Protein AF-0000000084721450 (afdb_homodimer)

Foldseek 3Di:
DVLLLVLLVCVVVVVANCVRQVDRALVSVVVVVVVVQVVCVVVVHDDVLVVVLVVVCCVVPVVCVPVHQRVVLCVVVVNRGNRSSNVVSVSVVVSVVVCVVPVPD/DVLLLVLLVCVVVVVANCVRQVDRALVSVVVVVVVVQVVQVVVVHDDVLVVVLVVVCCVVPVVCVPVHQRVVLCVVVVNRGNRSSNVVSVSVVVSVVVCVVPVPD

pLDDT: mean 93.58, std 7.44, range [50.5, 98.56]

Sequence (210 aa):
MDALLYARQQILEKRGLWFVTGFDTVESLVAFTMGWASNTQFNGESDREWCDFLDWFDEVEPAARYEGWQVTFLRECGGDHERAVMKFLDRAHEFVSLRRASPKPMDALLYARQQILEKRGLWFVTGFDTVESLVAFTMGWASNTQFNGESDREWCDFLDWFDEVEPAARYEGWQVTFLRECGGDHERAVMKFLDRAHEFVSLRRASPKP

Secondary structure (DSSP, 8-state):
-HHHHHHHHHHHTT--SHHHHSSSSHHHHHHHHHHHHHHHHHTT---HHHHHHHHHHHHH-HHHHHH-HHHHHHHHTTT-HHHHHHHHHHHHHHHHHHHHHS---/-HHHHHHHHHHHTT--SHHHHSSSSHHHHHHHHHHHHHHHHHTT---HHHHHHHHHHHHH-HHHHHH-HHHHHHHHTTT-HHHHHHHHHHHHHHHHHHHHHS---

Organism: Cystobacter fuscus (strain ATCC 25194 / DSM 2262 / NBRC 100088 / M29) (NCBI:txid1242864)

Radius of gyration: 18.09 Å; Cα contacts (8 Å, |Δi|>4): 244; chains: 2; bounding box: 39×50×42 Å

Structure (mmCIF, N/CA/C/O backbone):
data_AF-0000000084721450-model_v1
#
loop_
_entity.id
_entity.type
_entity.pdbx_description
1 polymer 'Integron gene cassette protein'
#
loop_
_atom_site.group_PDB
_atom_site.id
_atom_site.type_symbol
_atom_site.label_atom_id
_atom_site.label_alt_id
_atom_site.label_comp_id
_atom_site.label_asym_id
_atom_site.label_entity_id
_atom_site.label_seq_id
_atom_site.pdbx_PDB_ins_code
_atom_site.Cartn_x
_atom_site.Cartn_y
_atom_site.Cartn_z
_atom_site.occupancy
_atom_site.B_iso_or_equiv
_atom_site.auth_seq_id
_atom_site.auth_comp_id
_atom_site.auth_asym_id
_atom_site.auth_atom_id
_atom_site.pdbx_PDB_model_num
ATOM 1 N N . MET A 1 1 ? 8.359 11.859 1.404 1 92.44 1 MET A N 1
ATOM 2 C CA . MET A 1 1 ? 7.344 12.898 1.59 1 92.44 1 MET A CA 1
ATOM 3 C C . MET A 1 1 ? 6.723 13.289 0.256 1 92.44 1 MET A C 1
ATOM 5 O O . MET A 1 1 ? 5.527 13.594 0.189 1 92.44 1 MET A O 1
ATOM 9 N N . ASP A 1 2 ? 7.539 13.141 -0.841 1 89.75 2 ASP A N 1
ATOM 10 C CA . ASP A 1 2 ? 7.074 13.57 -2.156 1 89.75 2 ASP A CA 1
ATOM 11 C C . ASP A 1 2 ? 5.863 12.758 -2.602 1 89.75 2 ASP A C 1
ATOM 13 O O . ASP A 1 2 ? 4.938 13.297 -3.217 1 89.75 2 ASP A O 1
ATOM 17 N N . ALA A 1 3 ? 5.906 11.523 -2.268 1 93.06 3 ALA A N 1
ATOM 18 C CA . ALA A 1 3 ? 4.789 10.664 -2.646 1 93.06 3 ALA A CA 1
ATOM 19 C C . ALA A 1 3 ? 3.502 11.094 -1.944 1 93.06 3 ALA A C 1
ATOM 21 O O . ALA A 1 3 ? 2.426 11.086 -2.545 1 93.06 3 ALA A O 1
ATOM 22 N N . LEU A 1 4 ? 3.58 11.453 -0.738 1 96.44 4 LEU A N 1
ATOM 23 C CA . LEU A 1 4 ? 2.418 11.906 0.021 1 96.44 4 LEU A CA 1
ATOM 24 C C . LEU A 1 4 ? 1.906 13.242 -0.513 1 96.44 4 LEU A C 1
ATOM 26 O O . LEU A 1 4 ? 0.695 13.445 -0.61 1 96.44 4 LEU A O 1
ATOM 30 N N . LEU A 1 5 ? 2.807 14.086 -0.816 1 96.19 5 LEU A N 1
ATOM 31 C CA . LEU A 1 5 ? 2.416 15.375 -1.389 1 96.19 5 LEU A CA 1
ATOM 32 C C . LEU A 1 5 ? 1.751 15.18 -2.748 1 96.19 5 LEU A C 1
ATOM 34 O O . LEU A 1 5 ? 0.81 15.898 -3.09 1 96.19 5 LEU A O 1
ATOM 38 N N . TYR A 1 6 ? 2.285 14.273 -3.492 1 95.44 6 TYR A N 1
ATOM 39 C CA . TYR A 1 6 ? 1.658 13.93 -4.762 1 95.44 6 TYR A CA 1
ATOM 40 C C . TYR A 1 6 ? 0.238 13.422 -4.551 1 95.44 6 TYR A C 1
ATOM 42 O O . TYR A 1 6 ? -0.686 13.828 -5.262 1 95.44 6 TYR A O 1
ATOM 50 N N . ALA A 1 7 ? 0.022 12.555 -3.596 1 96.56 7 ALA A N 1
ATOM 51 C CA . ALA A 1 7 ? -1.312 12.055 -3.277 1 96.56 7 ALA A CA 1
ATOM 52 C C . ALA A 1 7 ? -2.256 13.195 -2.908 1 96.56 7 ALA A C 1
ATOM 54 O O . ALA A 1 7 ? -3.395 13.242 -3.379 1 96.56 7 ALA A O 1
ATOM 55 N N . ARG A 1 8 ? -1.75 14.047 -2.088 1 97.75 8 ARG A N 1
ATOM 56 C CA . ARG A 1 8 ? -2.533 15.211 -1.703 1 97.75 8 ARG A CA 1
ATOM 57 C C . ARG A 1 8 ? -2.977 16 -2.93 1 97.75 8 ARG A C 1
ATOM 59 O O . ARG A 1 8 ? -4.141 16.391 -3.039 1 97.75 8 ARG A O 1
ATOM 66 N N . GLN A 1 9 ? -2.074 16.234 -3.811 1 97 9 GLN A N 1
ATOM 67 C CA . GLN A 1 9 ? -2.348 17.016 -5.016 1 97 9 GLN A CA 1
ATOM 68 C C . GLN A 1 9 ? -3.408 16.344 -5.879 1 97 9 GLN A C 1
ATOM 70 O O . GLN A 1 9 ? -4.273 17 -6.445 1 97 9 GLN A O 1
ATOM 75 N N . GLN A 1 10 ? -3.354 15.047 -5.953 1 96.38 10 GLN A N 1
ATOM 76 C CA . GLN A 1 10 ? -4.34 14.312 -6.742 1 96.38 10 GLN A CA 1
ATOM 77 C C . GLN A 1 10 ? -5.746 14.5 -6.176 1 96.38 10 GLN A C 1
ATOM 79 O O . GLN A 1 10 ? -6.707 14.672 -6.926 1 96.38 10 GLN A O 1
ATOM 84 N N . ILE A 1 11 ? -5.84 14.477 -4.879 1 95.94 11 ILE A N 1
ATOM 85 C CA . ILE A 1 11 ? -7.141 14.641 -4.234 1 95.94 11 ILE A CA 1
ATOM 86 C C . ILE A 1 11 ? -7.641 16.062 -4.453 1 95.94 11 ILE A C 1
ATOM 88 O O . ILE A 1 11 ? -8.812 16.281 -4.77 1 95.94 11 ILE A O 1
ATOM 92 N N . LEU A 1 12 ? -6.785 16.984 -4.309 1 96.62 12 LEU A N 1
ATOM 93 C CA . LEU A 1 12 ? -7.148 18.375 -4.504 1 96.62 12 LEU A CA 1
ATOM 94 C C . LEU A 1 12 ? -7.609 18.625 -5.934 1 96.62 12 LEU A C 1
ATOM 96 O O . LEU A 1 12 ? -8.469 19.484 -6.176 1 96.62 12 LEU A O 1
ATOM 100 N N . GLU A 1 13 ? -7.109 17.906 -6.855 1 96.19 13 GLU A N 1
ATOM 101 C CA . GLU A 1 13 ? -7.477 18.031 -8.258 1 96.19 13 GLU A CA 1
ATOM 102 C C . GLU A 1 13 ? -8.672 17.156 -8.602 1 96.19 13 GLU A C 1
ATOM 104 O O . GLU A 1 13 ? -9.008 16.969 -9.773 1 96.19 13 GLU A O 1
ATOM 109 N N . LYS A 1 14 ? -9.273 16.469 -7.648 1 93.94 14 LYS A N 1
ATOM 110 C CA . LYS A 1 14 ? -10.523 15.727 -7.742 1 93.94 14 LYS A CA 1
ATOM 111 C C . LYS A 1 14 ? -10.312 14.391 -8.453 1 93.94 14 LYS A C 1
ATOM 113 O O . LYS A 1 14 ? -11.25 13.836 -9.023 1 93.94 14 LYS A O 1
ATOM 118 N N . ARG A 1 15 ? -9.133 13.914 -8.516 1 93.31 15 ARG A N 1
ATOM 119 C CA . ARG A 1 15 ? -8.875 12.586 -9.062 1 93.31 15 ARG A CA 1
ATOM 120 C C . ARG A 1 15 ? -9.086 11.508 -8.008 1 93.31 15 ARG A C 1
ATOM 122 O O . ARG A 1 15 ? -9.297 10.344 -8.336 1 93.31 15 ARG A O 1
ATOM 129 N N . GLY A 1 16 ? -8.984 11.945 -6.703 1 93 16 GLY A N 1
ATOM 130 C CA . GLY A 1 16 ? -9.258 11.039 -5.605 1 93 16 GLY A CA 1
ATOM 131 C C . GLY A 1 16 ? -8.039 10.25 -5.16 1 93 16 GLY A C 1
ATOM 132 O O . GLY A 1 16 ? -6.996 10.289 -5.816 1 93 16 GLY A O 1
ATOM 133 N N . LEU A 1 17 ? -8.172 9.539 -4.016 1 95.56 17 LEU A N 1
ATOM 134 C CA . LEU A 1 17 ? -7.09 8.75 -3.451 1 95.56 17 LEU A CA 1
ATOM 135 C C . LEU A 1 17 ? -6.867 7.473 -4.258 1 95.56 17 LEU A C 1
ATOM 137 O O . LEU A 1 17 ? -5.738 6.992 -4.371 1 95.56 17 LEU A O 1
ATOM 141 N N . TRP A 1 18 ? -7.961 7.012 -4.832 1 94.62 18 TRP A N 1
ATOM 142 C CA . TRP A 1 18 ? -7.918 5.77 -5.602 1 94.62 18 TRP A CA 1
ATOM 143 C C . TRP A 1 18 ? -6.887 5.855 -6.719 1 94.62 18 TRP A C 1
ATOM 145 O O . TRP A 1 18 ? -6.301 4.844 -7.109 1 94.62 18 TRP A O 1
ATOM 155 N N . PHE A 1 19 ? -6.648 6.969 -7.23 1 94.44 19 PHE A N 1
ATOM 156 C CA . PHE A 1 19 ? -5.695 7.172 -8.312 1 94.44 19 PHE A CA 1
ATOM 157 C C . PHE A 1 19 ? -4.285 6.809 -7.875 1 94.44 19 PHE A C 1
ATOM 159 O O . PHE A 1 19 ? -3.486 6.312 -8.672 1 94.44 19 PHE A O 1
ATOM 166 N N . VAL A 1 20 ? -3.992 6.934 -6.652 1 94.81 20 VAL A N 1
ATOM 167 C CA . VAL A 1 20 ? -2.645 6.746 -6.129 1 94.81 20 VAL A CA 1
ATOM 168 C C . VAL A 1 20 ? -2.537 5.379 -5.457 1 94.81 20 VAL A C 1
ATOM 170 O O . VAL A 1 20 ? -1.544 4.668 -5.637 1 94.81 20 VAL A O 1
ATOM 173 N N . THR A 1 21 ? -3.594 5.004 -4.754 1 96.94 21 THR A N 1
ATOM 174 C CA . THR A 1 21 ? -3.451 3.861 -3.859 1 96.94 21 THR A CA 1
ATOM 175 C C . THR A 1 21 ? -4.316 2.695 -4.328 1 96.94 21 THR A C 1
ATOM 177 O O . THR A 1 21 ? -4.273 1.608 -3.748 1 96.94 21 THR A O 1
ATOM 180 N N . GLY A 1 22 ? -5.176 2.93 -5.273 1 94.88 22 GLY A N 1
ATOM 181 C CA . GLY A 1 22 ? -6.066 1.891 -5.77 1 94.88 22 GLY A CA 1
ATOM 182 C C . GLY A 1 22 ? -7.426 1.9 -5.102 1 94.88 22 GLY A C 1
ATOM 183 O O . GLY A 1 22 ? -8.383 1.315 -5.617 1 94.88 22 GLY A O 1
ATOM 184 N N . PHE A 1 23 ? -7.539 2.561 -3.951 1 96.19 23 PHE A N 1
ATOM 185 C CA . PHE A 1 23 ? -8.797 2.621 -3.215 1 96.19 23 PHE A CA 1
ATOM 186 C C . PHE A 1 23 ? -8.922 3.945 -2.469 1 96.19 23 PHE A C 1
ATOM 188 O O . PHE A 1 23 ? -7.938 4.66 -2.293 1 96.19 23 PHE A O 1
ATOM 195 N N . ASP A 1 24 ? -10.156 4.227 -1.996 1 96.19 24 ASP A N 1
ATOM 196 C CA . ASP A 1 24 ? -10.43 5.512 -1.359 1 96.19 24 ASP A CA 1
ATOM 197 C C . ASP A 1 24 ? -10.648 5.348 0.144 1 96.19 24 ASP A C 1
ATOM 199 O O . ASP A 1 24 ? -11.609 5.871 0.701 1 96.19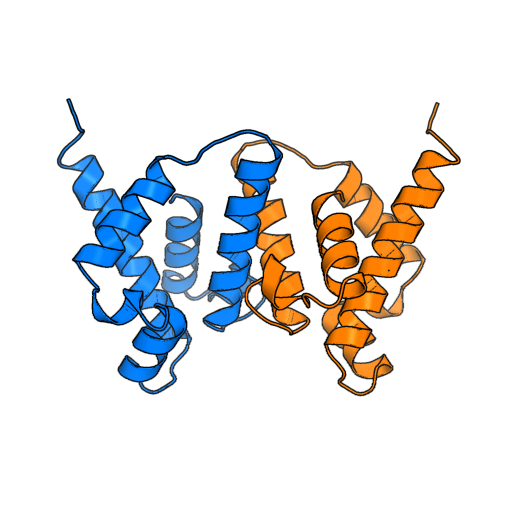 24 ASP A O 1
ATOM 203 N N . THR A 1 25 ? -9.789 4.605 0.764 1 97.38 25 THR A N 1
ATOM 204 C CA . THR A 1 25 ? -9.914 4.387 2.199 1 97.38 25 THR A CA 1
ATOM 205 C C . THR A 1 25 ? -8.625 4.754 2.922 1 97.38 25 THR A C 1
ATOM 207 O O . THR A 1 25 ? -7.555 4.797 2.307 1 97.38 25 THR A O 1
ATOM 210 N N . VAL A 1 26 ? -8.742 5 4.195 1 97.62 26 VAL A N 1
ATOM 211 C CA . VAL A 1 26 ? -7.566 5.293 5.004 1 97.62 26 VAL A CA 1
ATOM 212 C C . VAL A 1 26 ? -6.625 4.094 5 1 97.62 26 VAL A C 1
ATOM 214 O O . VAL A 1 26 ? -5.402 4.254 5.012 1 97.62 26 VAL A O 1
ATOM 217 N N . GLU A 1 27 ? -7.188 2.908 4.961 1 97.06 27 GLU A N 1
ATOM 218 C CA . GLU A 1 27 ? -6.398 1.682 4.973 1 97.06 27 GLU A CA 1
ATOM 219 C C . GLU A 1 27 ? -5.504 1.589 3.738 1 97.06 27 GLU A C 1
ATOM 221 O O . GLU A 1 27 ? -4.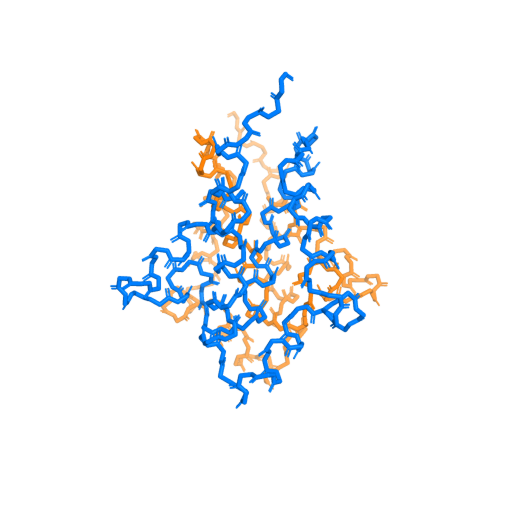375 1.104 3.82 1 97.06 27 GLU A O 1
ATOM 226 N N . SER A 1 28 ? -6.039 2.084 2.639 1 97.69 28 SER A N 1
ATOM 227 C CA . SER A 1 28 ? -5.246 2.014 1.415 1 97.69 28 SER A CA 1
ATOM 228 C C . SER A 1 28 ? -4.031 2.932 1.489 1 97.69 28 SER A C 1
ATOM 230 O O . SER A 1 28 ? -2.961 2.6 0.973 1 97.69 28 SER A O 1
ATOM 232 N N . LEU A 1 29 ? -4.176 4.043 2.074 1 98.25 29 LEU A N 1
ATOM 233 C CA . LEU A 1 29 ? -3.021 4.926 2.207 1 98.25 29 LEU A CA 1
ATOM 234 C C . LEU A 1 29 ? -1.993 4.34 3.168 1 98.25 29 LEU A C 1
ATOM 236 O O . LEU A 1 29 ? -0.787 4.445 2.936 1 98.25 29 LEU A O 1
ATOM 240 N N . VAL A 1 30 ? -2.471 3.758 4.273 1 97.56 30 VAL A N 1
ATOM 241 C CA . VAL A 1 30 ? -1.557 3.105 5.203 1 97.56 30 VAL A CA 1
ATOM 242 C C . VAL A 1 30 ? -0.752 2.031 4.477 1 97.56 30 VAL A C 1
ATOM 244 O O . VAL A 1 30 ? 0.478 2.008 4.555 1 97.56 30 VAL A O 1
ATOM 247 N N . ALA A 1 31 ? -1.441 1.185 3.793 1 97.94 31 ALA A N 1
ATOM 248 C CA . ALA A 1 31 ? -0.788 0.088 3.084 1 97.94 31 ALA A CA 1
ATOM 249 C C . ALA A 1 31 ? 0.178 0.616 2.027 1 97.94 31 ALA A C 1
ATOM 251 O O . ALA A 1 31 ? 1.278 0.084 1.86 1 97.94 31 ALA A O 1
ATOM 252 N N . PHE A 1 32 ? -0.217 1.638 1.295 1 97.94 32 PHE A N 1
ATOM 253 C CA . PHE A 1 32 ? 0.629 2.279 0.295 1 97.94 32 PHE A CA 1
ATOM 254 C C . PHE A 1 32 ? 1.926 2.777 0.922 1 97.94 32 PHE A C 1
ATOM 256 O O . PHE A 1 32 ? 3.01 2.549 0.383 1 97.94 32 PHE A O 1
ATOM 263 N N . THR A 1 33 ? 1.81 3.447 2.012 1 97.12 33 THR A N 1
ATOM 264 C CA . THR A 1 33 ? 2.98 3.996 2.688 1 97.12 33 THR A CA 1
ATOM 265 C C . THR A 1 33 ? 3.885 2.877 3.195 1 97.12 33 THR A C 1
ATOM 267 O O . THR A 1 33 ? 5.109 3.002 3.168 1 97.12 33 THR A O 1
ATOM 270 N N . MET A 1 34 ? 3.299 1.824 3.689 1 95.5 34 MET A N 1
ATOM 271 C CA . MET A 1 34 ? 4.082 0.671 4.121 1 95.5 34 MET A CA 1
ATOM 272 C C . MET A 1 34 ? 4.84 0.059 2.947 1 95.5 34 MET A C 1
ATOM 274 O O . MET A 1 34 ? 6.004 -0.324 3.086 1 95.5 34 MET A O 1
ATOM 278 N N . GLY A 1 35 ? 4.133 -0.04 1.826 1 96.31 35 GLY A N 1
ATOM 279 C CA . GLY A 1 35 ? 4.812 -0.519 0.632 1 96.31 35 GLY A CA 1
ATOM 280 C C . GLY A 1 35 ? 5.992 0.345 0.23 1 96.31 35 GLY A C 1
ATOM 281 O O . GLY A 1 35 ? 7.07 -0.169 -0.066 1 96.31 35 GLY A O 1
ATOM 282 N N . TRP A 1 36 ? 5.766 1.639 0.225 1 94.88 36 TRP A N 1
ATOM 283 C CA . TRP A 1 36 ? 6.809 2.604 -0.111 1 94.88 36 TRP A CA 1
ATOM 284 C C . TRP A 1 36 ? 8 2.465 0.829 1 94.88 36 TRP A C 1
ATOM 286 O O . TRP A 1 36 ? 9.148 2.363 0.38 1 94.88 36 TRP A O 1
ATOM 296 N N . ALA A 1 37 ? 7.746 2.439 2.111 1 92.31 37 ALA A N 1
ATOM 297 C CA . ALA A 1 37 ? 8.789 2.352 3.127 1 92.31 37 ALA A CA 1
ATOM 298 C C . ALA A 1 37 ? 9.531 1.021 3.037 1 92.31 37 ALA A C 1
ATOM 300 O O . ALA A 1 37 ? 10.758 0.976 3.182 1 92.31 37 ALA A O 1
ATOM 301 N N . SER A 1 38 ? 8.844 -0.016 2.834 1 92.88 38 SER A N 1
ATOM 302 C CA . SER A 1 38 ? 9.453 -1.34 2.725 1 92.88 38 SER A CA 1
ATOM 303 C C . SER A 1 38 ? 10.406 -1.417 1.536 1 92.88 38 SER A C 1
ATOM 305 O O . SER A 1 38 ? 11.469 -2.037 1.624 1 92.88 38 SER A O 1
ATOM 307 N N . ASN A 1 39 ? 9.969 -0.871 0.456 1 93.31 39 ASN A N 1
ATOM 308 C CA . ASN A 1 39 ? 10.852 -0.807 -0.705 1 93.31 39 ASN A CA 1
ATOM 309 C C . ASN A 1 39 ? 12.172 -0.136 -0.365 1 93.31 39 ASN A C 1
ATOM 311 O O . ASN A 1 39 ? 13.242 -0.66 -0.691 1 93.31 39 ASN A O 1
ATOM 315 N N . THR A 1 40 ? 12.094 0.988 0.271 1 91.56 40 THR A N 1
ATOM 316 C CA . THR A 1 40 ? 13.273 1.738 0.686 1 91.56 40 THR A CA 1
ATOM 317 C C . THR A 1 40 ? 14.164 0.891 1.59 1 91.56 40 THR A C 1
ATOM 319 O O . THR A 1 40 ? 15.383 0.816 1.383 1 91.56 40 THR A O 1
ATOM 322 N N . GLN A 1 41 ? 13.57 0.203 2.516 1 87.75 41 GLN A N 1
ATOM 323 C CA . GLN A 1 41 ? 14.312 -0.608 3.477 1 87.75 41 GLN A CA 1
ATOM 324 C C . GLN A 1 41 ? 14.945 -1.818 2.799 1 87.75 41 GLN A C 1
ATOM 326 O O . GLN A 1 41 ? 16.094 -2.162 3.082 1 87.75 41 GLN A O 1
ATOM 331 N N . PHE A 1 42 ? 14.227 -2.461 1.975 1 86.25 42 PHE A N 1
ATOM 332 C CA . PHE A 1 42 ? 14.711 -3.641 1.266 1 86.25 42 PHE A CA 1
ATOM 333 C C . PHE A 1 42 ? 15.914 -3.295 0.398 1 86.25 42 PHE A C 1
ATOM 335 O O . PHE A 1 42 ? 16.781 -4.137 0.171 1 86.25 42 PHE A O 1
ATOM 342 N N . ASN A 1 43 ? 15.953 -2.143 -0.075 1 87.25 43 ASN A N 1
ATOM 343 C CA . ASN A 1 43 ? 17.062 -1.714 -0.928 1 87.25 43 ASN A CA 1
ATOM 344 C C . ASN A 1 43 ? 18.188 -1.092 -0.112 1 87.25 43 ASN A C 1
ATOM 346 O O . ASN A 1 43 ? 19.094 -0.465 -0.67 1 87.25 43 ASN A O 1
ATOM 350 N N . GLY A 1 44 ? 18.094 -1.211 1.205 1 85.38 44 GLY A N 1
ATOM 351 C CA . GLY A 1 44 ? 19.188 -0.829 2.09 1 85.38 44 GLY A CA 1
ATOM 352 C C . GLY A 1 44 ? 19.266 0.667 2.334 1 85.38 44 GLY A C 1
ATOM 353 O O . GLY A 1 44 ? 20.312 1.187 2.73 1 85.38 44 GLY A O 1
ATOM 354 N N . GLU A 1 45 ? 18.172 1.336 2.008 1 87.75 45 GLU A N 1
ATOM 355 C CA . GLU A 1 45 ? 18.156 2.785 2.186 1 87.75 45 GLU A CA 1
ATOM 356 C C . GLU A 1 45 ? 17.328 3.178 3.408 1 87.75 45 GLU A C 1
ATOM 358 O O . GLU A 1 45 ? 16.688 2.328 4.031 1 87.75 45 GLU A O 1
ATOM 363 N N . SER A 1 46 ? 17.625 4.312 3.811 1 86.94 46 SER A N 1
ATOM 364 C CA . SER A 1 46 ? 16.844 4.93 4.871 1 86.94 46 SER A CA 1
ATOM 365 C C . SER A 1 46 ? 16.203 6.234 4.398 1 86.94 46 SER A C 1
ATOM 367 O O . SER A 1 46 ? 16.797 6.961 3.59 1 86.94 46 SER A O 1
ATOM 369 N N . ASP A 1 47 ? 15.062 6.371 4.859 1 87.62 47 ASP A N 1
ATOM 370 C CA . ASP A 1 47 ? 14.391 7.633 4.566 1 87.62 47 ASP A CA 1
ATOM 371 C C . ASP A 1 47 ? 14.32 8.516 5.805 1 87.62 47 ASP A C 1
ATOM 373 O O . ASP A 1 47 ? 13.344 8.461 6.562 1 87.62 47 ASP A O 1
ATOM 377 N N . ARG A 1 48 ? 15.258 9.281 5.941 1 89.88 48 ARG A N 1
ATOM 378 C CA . ARG A 1 48 ? 15.375 10.117 7.129 1 89.88 48 ARG A CA 1
ATOM 379 C C . ARG A 1 48 ? 14.242 11.133 7.199 1 89.88 48 ARG A C 1
ATOM 381 O O . ARG A 1 48 ? 13.742 11.438 8.281 1 89.88 48 ARG A O 1
ATOM 388 N N . GLU A 1 49 ? 13.93 11.656 6.059 1 91.88 49 GLU A N 1
ATOM 389 C CA . GLU A 1 49 ? 12.844 12.633 6.051 1 91.88 49 GLU A CA 1
ATOM 390 C C . GLU A 1 49 ? 11.539 12.016 6.559 1 91.88 49 GLU A C 1
ATOM 392 O O . GLU A 1 49 ? 10.797 12.656 7.309 1 91.88 49 GLU A O 1
ATOM 397 N N . TRP A 1 50 ? 11.266 10.867 6.137 1 93.5 50 TRP A N 1
ATOM 398 C CA . TRP A 1 50 ? 10.086 10.148 6.598 1 93.5 50 TRP A CA 1
ATOM 399 C C . TRP A 1 50 ? 10.141 9.93 8.109 1 93.5 50 TRP A C 1
ATOM 401 O O . TRP A 1 50 ? 9.148 10.148 8.805 1 93.5 50 TRP A O 1
ATOM 411 N N . CYS A 1 51 ? 11.273 9.508 8.594 1 93.88 51 CYS A N 1
ATOM 412 C CA . CYS A 1 51 ? 11.438 9.289 10.023 1 93.88 51 CYS A CA 1
ATOM 413 C C . CYS A 1 51 ? 11.219 10.578 10.805 1 93.88 51 CYS A C 1
ATOM 415 O O . CYS A 1 51 ? 10.523 10.586 11.828 1 93.88 51 CYS A O 1
ATOM 417 N N . ASP A 1 52 ? 11.727 11.641 10.328 1 95.25 52 ASP A N 1
ATOM 418 C CA . ASP A 1 52 ? 11.531 12.945 10.953 1 95.25 52 ASP A CA 1
ATOM 419 C C . ASP A 1 52 ? 10.055 13.336 10.961 1 95.25 52 ASP A C 1
ATOM 421 O O . ASP A 1 52 ? 9.57 13.906 11.938 1 95.25 52 ASP A O 1
ATOM 425 N N . PHE A 1 53 ? 9.422 13.07 9.859 1 96.62 53 PHE A N 1
ATOM 426 C CA . PHE A 1 53 ? 7.992 13.359 9.781 1 96.62 53 PHE A CA 1
ATOM 427 C C . PHE A 1 53 ? 7.23 12.586 10.859 1 96.62 53 PHE A C 1
ATOM 429 O O . PHE A 1 53 ? 6.387 13.156 11.555 1 96.62 53 PHE A O 1
ATOM 436 N N . LEU A 1 54 ? 7.516 11.312 11 1 94.88 54 LEU A N 1
ATOM 437 C CA . LEU A 1 54 ? 6.801 10.492 11.969 1 94.88 54 LEU A CA 1
ATOM 438 C C . LEU A 1 54 ? 7.027 11.008 13.391 1 94.88 54 LEU A C 1
ATOM 440 O O . LEU A 1 54 ? 6.094 11.055 14.195 1 94.88 54 LEU A O 1
ATOM 444 N N . ASP A 1 55 ? 8.219 11.367 13.656 1 94.88 55 ASP A N 1
ATOM 445 C CA . ASP A 1 55 ? 8.523 11.938 14.961 1 94.88 55 ASP A CA 1
ATOM 446 C C . ASP A 1 55 ? 7.746 13.227 15.203 1 94.88 55 ASP A C 1
ATOM 448 O O . ASP A 1 55 ? 7.129 13.398 16.25 1 94.88 55 ASP A O 1
ATOM 452 N N . TRP A 1 56 ? 7.809 14.031 14.289 1 96.69 56 TRP A N 1
ATOM 453 C CA . TRP A 1 56 ? 7.086 15.297 14.352 1 96.69 56 TRP A CA 1
ATOM 454 C C . TRP A 1 56 ? 5.586 15.062 14.484 1 96.69 56 TRP A C 1
ATOM 456 O O . TRP A 1 56 ? 4.914 15.711 15.289 1 96.69 56 TRP A O 1
ATOM 466 N N . PHE A 1 57 ? 5.031 14.188 13.703 1 97.25 57 PHE A N 1
ATOM 467 C CA . PHE A 1 57 ? 3.613 13.852 13.688 1 97.25 57 PHE A CA 1
ATOM 468 C C . PHE A 1 57 ? 3.156 13.367 15.062 1 97.25 57 PHE A C 1
ATOM 470 O O . PHE A 1 57 ? 2.068 13.727 15.516 1 97.25 57 PHE A O 1
ATOM 477 N N . ASP A 1 58 ? 3.99 12.625 15.68 1 95.06 58 ASP A N 1
ATOM 478 C CA . ASP A 1 58 ? 3.693 12.117 17.016 1 95.06 58 ASP A CA 1
ATOM 479 C C . ASP A 1 58 ? 3.592 13.266 18.016 1 95.06 58 ASP A C 1
ATOM 481 O O . ASP A 1 58 ? 2.816 13.188 18.984 1 95.06 58 ASP A O 1
ATOM 485 N N . GLU A 1 59 ? 4.316 14.258 17.766 1 94.81 59 GLU A N 1
ATOM 486 C CA . GLU A 1 59 ? 4.301 15.406 18.672 1 94.81 59 GLU A CA 1
ATOM 487 C C . GLU A 1 59 ? 3.051 16.25 18.453 1 94.81 59 GLU A C 1
ATOM 489 O O . GLU A 1 59 ? 2.439 16.719 19.422 1 94.81 59 GLU A O 1
ATOM 494 N N . VAL A 1 60 ? 2.664 16.391 17.281 1 95.88 60 VAL A N 1
ATOM 495 C CA . VAL A 1 60 ? 1.593 17.344 16.984 1 95.88 60 VAL A CA 1
ATOM 496 C C . VAL A 1 60 ? 0.245 16.625 17.031 1 95.88 60 VAL A C 1
ATOM 498 O O . VAL A 1 60 ? -0.804 17.266 17.125 1 95.88 60 VAL A O 1
ATOM 501 N N . GLU A 1 61 ? 0.233 15.383 16.844 1 96.31 61 GLU A N 1
ATOM 502 C CA . GLU A 1 61 ? -0.964 14.555 16.938 1 96.31 61 GLU A CA 1
ATOM 503 C C . GLU A 1 61 ? -0.792 13.453 17.984 1 96.31 61 GLU A C 1
ATOM 505 O O . GLU A 1 61 ? -0.781 12.266 17.641 1 96.31 61 GLU A O 1
ATOM 510 N N . PRO A 1 62 ? -0.773 13.703 19.188 1 92.38 62 PRO A N 1
ATOM 511 C CA . PRO A 1 62 ? -0.481 12.719 20.234 1 92.38 62 PRO A CA 1
ATOM 512 C C . PRO A 1 62 ? -1.548 11.625 20.328 1 92.38 62 PRO A C 1
ATOM 514 O O . PRO A 1 62 ? -1.237 10.484 20.656 1 92.38 62 PRO A O 1
ATOM 517 N N . ALA A 1 63 ? -2.756 11.93 20.031 1 90.56 63 ALA A N 1
ATOM 518 C CA . ALA A 1 63 ? -3.828 10.938 20.094 1 90.56 63 ALA A CA 1
ATOM 519 C C . ALA A 1 63 ? -3.613 9.836 19.062 1 90.56 63 ALA A C 1
ATOM 521 O O . ALA A 1 63 ? -3.998 8.688 19.281 1 90.56 63 ALA A O 1
ATOM 522 N N . ALA A 1 64 ? -3 10.148 18 1 91.12 64 ALA A N 1
ATOM 523 C CA . ALA A 1 64 ? -2.781 9.211 16.891 1 91.12 64 ALA A CA 1
ATOM 524 C C . ALA A 1 64 ? -1.675 8.219 17.234 1 91.12 64 ALA A C 1
ATOM 526 O O . ALA A 1 64 ? -1.571 7.16 16.609 1 91.12 64 ALA A O 1
ATOM 527 N N . ARG A 1 65 ? -0.852 8.508 18.219 1 87.62 65 ARG A N 1
ATOM 528 C CA . ARG A 1 65 ? 0.285 7.676 18.609 1 87.62 65 ARG A CA 1
ATOM 529 C C . ARG A 1 65 ? -0.18 6.328 19.156 1 87.62 65 ARG A C 1
ATOM 531 O O . ARG A 1 65 ? 0.483 5.309 18.953 1 87.62 65 ARG A O 1
ATOM 538 N N . TYR A 1 66 ? -1.312 6.297 19.719 1 86.56 66 TYR A N 1
ATOM 539 C CA . TYR A 1 66 ? -1.757 5.105 20.438 1 86.56 66 TYR A CA 1
ATOM 540 C C . TYR A 1 66 ? -2.553 4.184 19.516 1 86.56 66 TYR A C 1
ATOM 542 O O . TYR A 1 66 ? -2.307 2.977 19.484 1 86.56 66 TYR A O 1
ATOM 550 N N . GLU A 1 67 ? -3.443 4.707 18.797 1 90.44 67 GLU A N 1
ATOM 551 C CA . GLU A 1 67 ? -4.336 3.84 18.031 1 90.44 67 GLU A CA 1
ATOM 552 C C . GLU A 1 67 ? -4.055 3.941 16.531 1 90.44 67 GLU A C 1
ATOM 554 O O . GLU A 1 67 ? -4.578 3.158 15.742 1 90.44 67 GLU A O 1
ATOM 559 N N . GLY A 1 68 ? -3.145 4.84 16.109 1 93.94 68 GLY A N 1
ATOM 560 C CA . GLY A 1 68 ? -2.889 5.074 14.695 1 93.94 68 GLY A CA 1
ATOM 561 C C . GLY A 1 68 ? -3.693 6.227 14.125 1 93.94 68 GLY A C 1
ATOM 562 O O . GLY A 1 68 ? -4.836 6.449 14.531 1 93.94 68 GLY A O 1
ATOM 563 N N . TRP A 1 69 ? -3.092 6.887 13.242 1 96.75 69 TRP A N 1
ATOM 564 C CA . TRP A 1 69 ? -3.738 8.078 12.695 1 96.75 69 TRP A CA 1
ATOM 565 C C . TRP A 1 69 ? -5 7.703 11.922 1 96.75 69 TRP A C 1
ATOM 567 O O . TRP A 1 69 ? -5.977 8.461 11.914 1 96.75 69 TRP A O 1
ATOM 577 N N . GLN A 1 70 ? -4.949 6.555 11.273 1 96.44 70 GLN A N 1
ATOM 578 C CA . GLN A 1 70 ? -6.074 6.137 10.445 1 96.44 70 GLN A CA 1
ATOM 579 C C . GLN A 1 70 ? -7.328 5.926 11.289 1 96.44 70 GLN A C 1
ATOM 581 O O . GLN A 1 70 ? -8.438 6.25 10.852 1 96.44 70 GLN A O 1
ATOM 586 N N . VAL A 1 71 ? -7.145 5.445 12.461 1 96.44 71 VAL A N 1
ATOM 587 C CA . VAL A 1 71 ? -8.273 5.227 13.367 1 96.44 71 VAL A CA 1
ATOM 588 C C . VAL A 1 71 ? -8.719 6.559 13.961 1 96.44 71 VAL A C 1
ATOM 590 O O . VAL A 1 71 ? -9.906 6.902 13.898 1 96.44 71 VAL A O 1
ATOM 593 N N . THR A 1 72 ? -7.82 7.312 14.508 1 97.5 72 THR A N 1
ATOM 594 C CA . THR A 1 72 ? -8.109 8.578 15.172 1 97.5 72 THR A CA 1
ATOM 595 C C . THR A 1 72 ? -8.742 9.562 14.203 1 97.5 72 THR A C 1
ATOM 597 O O . THR A 1 72 ? -9.797 10.141 14.492 1 97.5 72 THR A O 1
ATOM 600 N N . PHE A 1 73 ? -8.156 9.703 13.031 1 98.06 73 PHE A N 1
ATOM 601 C CA . PHE A 1 73 ? -8.641 10.703 12.094 1 98.06 73 PHE A CA 1
ATOM 602 C C . PHE A 1 73 ? -9.984 10.281 11.5 1 98.06 73 PHE A C 1
ATOM 604 O O . PHE A 1 73 ? -10.836 11.133 11.227 1 98.06 73 PHE A O 1
ATOM 611 N N . LEU A 1 74 ? -10.117 9.016 11.281 1 97.88 74 LEU A N 1
ATOM 612 C CA . LEU A 1 74 ? -11.398 8.547 10.773 1 97.88 74 LEU A CA 1
ATOM 613 C C . LEU A 1 74 ? -12.516 8.828 11.766 1 97.88 74 LEU A C 1
ATOM 615 O O . LEU A 1 74 ? -13.602 9.281 11.383 1 97.88 74 LEU A O 1
ATOM 619 N N . ARG A 1 75 ? -12.242 8.602 13.016 1 97.25 75 ARG A N 1
ATOM 620 C CA . ARG A 1 75 ? -13.211 8.898 14.07 1 97.25 75 ARG A CA 1
ATOM 621 C C . ARG A 1 75 ? -13.508 10.398 14.125 1 97.25 75 ARG A C 1
ATOM 623 O O . ARG A 1 75 ? -14.672 10.797 14.156 1 97.25 75 ARG A O 1
ATOM 630 N N . GLU A 1 76 ? -12.562 11.219 14.133 1 97.31 76 GLU A N 1
ATOM 631 C CA . GLU A 1 76 ? -12.711 12.672 14.188 1 97.31 76 GLU A CA 1
ATOM 632 C C . GLU A 1 76 ? -13.477 13.195 12.977 1 97.31 76 GLU A C 1
ATOM 634 O O . GLU A 1 76 ? -14.18 14.211 13.078 1 97.31 76 GLU A O 1
ATOM 639 N N . CYS A 1 77 ? -13.375 12.469 11.875 1 98.06 77 CYS A N 1
ATOM 640 C CA . CYS A 1 77 ? -14 12.914 10.633 1 98.06 77 CYS A CA 1
ATOM 641 C C . CYS A 1 77 ? -15.336 12.211 10.414 1 98.06 77 CYS A C 1
ATOM 643 O O . CYS A 1 77 ? -15.867 12.219 9.305 1 98.06 77 CYS A O 1
ATOM 645 N N . GLY A 1 78 ? -15.836 11.547 11.375 1 97.56 78 GLY A N 1
ATOM 646 C CA . GLY A 1 78 ? -17.156 10.938 11.305 1 97.56 78 GLY A CA 1
ATOM 647 C C . GLY A 1 78 ? -17.219 9.773 10.344 1 97.56 78 GLY A C 1
ATOM 648 O O . GLY A 1 78 ? -18.25 9.555 9.695 1 97.56 78 GLY A O 1
ATOM 649 N N . GLY A 1 79 ? -16.109 9.109 10.156 1 97.69 79 GLY A N 1
ATOM 650 C CA . GLY A 1 79 ? -16.094 7.941 9.289 1 97.69 79 GLY A CA 1
ATOM 651 C C . GLY A 1 79 ? -15.852 8.289 7.828 1 97.69 79 GLY A C 1
ATOM 652 O O . GLY A 1 79 ? -15.891 7.414 6.961 1 97.69 79 GLY A O 1
ATOM 653 N N . ASP A 1 80 ? -15.562 9.555 7.512 1 97.88 80 ASP A N 1
ATOM 654 C CA . ASP A 1 80 ? -15.297 10 6.148 1 97.88 80 ASP A CA 1
ATOM 655 C C . ASP A 1 80 ? -13.836 9.742 5.77 1 97.88 80 ASP A C 1
ATOM 657 O O . ASP A 1 80 ? -12.938 10.438 6.242 1 97.88 80 ASP A O 1
ATOM 661 N N . HIS A 1 81 ? -13.625 8.859 4.902 1 98.06 81 HIS A N 1
ATOM 662 C CA . HIS A 1 81 ? -12.281 8.414 4.535 1 98.06 81 HIS A CA 1
ATOM 663 C C . HIS A 1 81 ? -11.508 9.531 3.84 1 98.06 81 HIS A C 1
ATOM 665 O O . HIS A 1 81 ? -10.328 9.75 4.137 1 98.06 81 HIS A O 1
ATOM 671 N N . GLU A 1 82 ? -12.117 10.18 2.959 1 96.75 82 GLU A N 1
ATOM 672 C CA . GLU A 1 82 ? -11.414 11.219 2.209 1 96.75 82 GLU A CA 1
ATOM 673 C C . GLU A 1 82 ? -10.953 12.344 3.127 1 96.75 82 GLU A C 1
ATOM 675 O O . GLU A 1 82 ? -9.812 12.797 3.035 1 96.75 82 GLU A O 1
ATOM 680 N N . ARG A 1 83 ? -11.836 12.742 4.004 1 97.38 83 ARG A N 1
ATOM 681 C CA . ARG A 1 83 ? -11.484 13.812 4.938 1 97.38 83 ARG A CA 1
ATOM 682 C C . ARG A 1 83 ? -10.375 13.375 5.879 1 97.38 83 ARG A C 1
ATOM 684 O O . ARG A 1 83 ? -9.461 14.148 6.18 1 97.38 83 ARG A O 1
ATOM 691 N N . ALA A 1 84 ? -10.453 12.18 6.332 1 98.44 84 ALA A N 1
ATOM 692 C CA . ALA A 1 84 ? -9.43 11.648 7.227 1 98.44 84 ALA A CA 1
ATOM 693 C C . ALA A 1 84 ? -8.07 11.594 6.527 1 98.44 84 ALA A C 1
ATOM 695 O O . ALA A 1 84 ? -7.055 11.984 7.102 1 98.44 84 ALA A O 1
ATOM 696 N N . VAL A 1 85 ? -8.078 11.125 5.309 1 98.44 85 VAL A N 1
ATOM 697 C CA . VAL A 1 85 ? -6.848 11.031 4.523 1 98.44 85 VAL A CA 1
ATOM 698 C C . VAL A 1 85 ? -6.277 12.422 4.281 1 98.44 85 VAL A C 1
ATOM 700 O O . VAL A 1 85 ? -5.074 12.648 4.438 1 98.44 85 VAL A O 1
ATOM 703 N N . MET A 1 86 ? -7.16 13.328 3.932 1 98.31 86 MET A N 1
ATOM 704 C CA . MET A 1 86 ? -6.707 14.695 3.662 1 98.31 86 MET A CA 1
ATOM 705 C C . MET A 1 86 ? -6.086 15.312 4.906 1 98.31 86 MET A C 1
ATOM 707 O O . MET A 1 86 ? -5.094 16.047 4.812 1 98.31 86 MET A O 1
ATOM 711 N N . LYS A 1 87 ? -6.66 15.039 6 1 98.38 87 LYS A N 1
ATOM 712 C CA . LYS A 1 87 ? -6.098 15.547 7.246 1 98.38 87 LYS A CA 1
ATOM 713 C C . LYS A 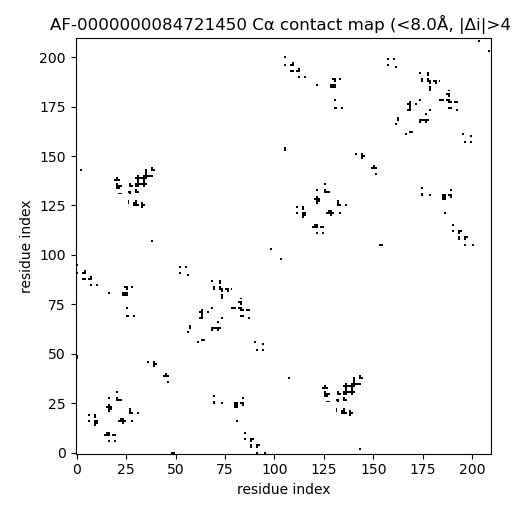1 87 ? -4.656 15.078 7.43 1 98.38 87 LYS A C 1
ATOM 715 O O . LYS A 1 87 ? -3.783 15.859 7.805 1 98.38 87 LYS A O 1
ATOM 720 N N . PHE A 1 88 ? -4.363 13.797 7.223 1 98.56 88 PHE A N 1
ATOM 721 C CA . PHE A 1 88 ? -3.02 13.242 7.324 1 98.56 88 PHE A CA 1
ATOM 722 C C . PHE A 1 88 ? -2.094 13.875 6.289 1 98.56 88 PHE A C 1
ATOM 724 O O . PHE A 1 88 ? -0.967 14.258 6.613 1 98.56 88 PHE A O 1
ATOM 731 N N . LEU A 1 89 ? -2.574 13.992 5.055 1 98.44 89 LEU A N 1
ATOM 732 C CA . LEU A 1 89 ? -1.761 14.555 3.98 1 98.44 89 LEU A CA 1
ATOM 733 C C . LEU A 1 89 ? -1.487 16.031 4.219 1 98.44 89 LEU A C 1
ATOM 735 O O . LEU A 1 89 ? -0.425 16.531 3.848 1 98.44 89 LEU A O 1
ATOM 739 N N . ASP A 1 90 ? -2.424 16.734 4.836 1 98.38 90 ASP A N 1
ATOM 740 C CA . ASP A 1 90 ? -2.205 18.125 5.211 1 98.38 90 ASP A CA 1
ATOM 741 C C . ASP A 1 90 ? -1.085 18.25 6.242 1 98.38 90 ASP A C 1
ATOM 743 O O . ASP A 1 90 ? -0.307 19.203 6.211 1 98.38 90 ASP A O 1
ATOM 747 N N . ARG A 1 91 ? -1.06 17.297 7.16 1 98.25 91 ARG A N 1
ATOM 748 C CA . ARG A 1 91 ? 0.038 17.297 8.125 1 98.25 91 ARG A CA 1
ATOM 749 C C . ARG A 1 91 ? 1.375 17.062 7.426 1 98.25 91 ARG A C 1
ATOM 751 O O . ARG A 1 91 ? 2.381 17.672 7.789 1 98.25 91 ARG A O 1
ATOM 758 N N . ALA A 1 92 ? 1.395 16.203 6.508 1 97.88 92 ALA A N 1
ATOM 759 C CA . ALA A 1 92 ? 2.609 15.992 5.727 1 97.88 92 ALA A CA 1
ATOM 760 C C . ALA A 1 92 ? 3.053 17.281 5.031 1 97.88 92 ALA A C 1
ATOM 762 O O . ALA A 1 92 ? 4.234 17.625 5.059 1 97.88 92 ALA A O 1
ATOM 763 N N . HIS A 1 93 ? 2.102 17.906 4.383 1 97.88 93 HIS A N 1
ATOM 764 C CA . HIS A 1 93 ? 2.385 19.156 3.703 1 97.88 93 HIS A CA 1
ATOM 765 C C . HIS A 1 93 ? 2.908 20.203 4.676 1 97.88 93 HIS A C 1
ATOM 767 O O . HIS A 1 93 ? 3.852 20.938 4.363 1 97.88 93 HIS A O 1
ATOM 773 N N . GLU A 1 94 ? 2.266 20.312 5.805 1 97.88 94 GLU A N 1
ATOM 774 C CA . GLU A 1 94 ? 2.701 21.25 6.836 1 97.88 94 GLU A CA 1
ATOM 775 C C . GLU A 1 94 ? 4.145 20.969 7.254 1 97.88 94 GLU A C 1
ATOM 777 O O . GLU A 1 94 ? 4.949 21.906 7.371 1 97.88 94 GLU A O 1
ATOM 782 N N . PHE A 1 95 ? 4.441 19.734 7.488 1 97.56 95 PHE A N 1
ATOM 783 C CA . PHE A 1 95 ? 5.789 19.328 7.887 1 97.56 95 PHE A CA 1
ATOM 784 C C . PHE A 1 95 ? 6.812 19.781 6.852 1 97.56 95 PHE A C 1
ATOM 786 O O . PHE A 1 95 ? 7.852 20.344 7.203 1 97.56 95 PHE A O 1
ATOM 793 N N . VAL A 1 96 ? 6.551 19.516 5.594 1 96.31 96 VAL A N 1
ATOM 794 C CA . VAL A 1 96 ? 7.473 19.859 4.516 1 96.31 96 VAL A CA 1
ATOM 795 C C . VAL A 1 96 ? 7.633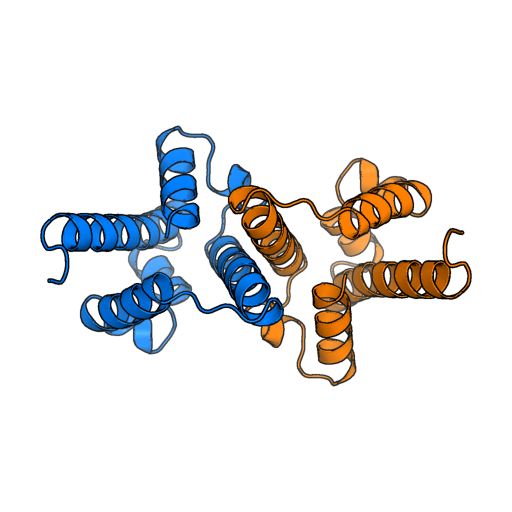 21.375 4.43 1 96.31 96 VAL A C 1
ATOM 797 O O . VAL A 1 96 ? 8.734 21.891 4.219 1 96.31 96 VAL A O 1
ATOM 800 N N . SER A 1 97 ? 6.547 22.078 4.586 1 95.44 97 SER A N 1
ATOM 801 C CA . SER A 1 97 ? 6.582 23.547 4.539 1 95.44 97 SER A CA 1
ATOM 802 C C . SER A 1 97 ? 7.426 24.109 5.676 1 95.44 97 SER A C 1
ATOM 804 O O . SER A 1 97 ? 8.172 25.062 5.48 1 95.44 97 SER A O 1
ATOM 806 N N . LEU A 1 98 ? 7.332 23.531 6.84 1 93.81 98 LEU A N 1
ATOM 807 C CA . LEU A 1 98 ? 8.117 23.953 7.992 1 93.81 98 LEU A CA 1
ATOM 808 C C . LEU A 1 98 ? 9.602 23.688 7.77 1 93.81 98 LEU A C 1
ATOM 810 O O . LEU A 1 98 ? 10.445 24.516 8.141 1 93.81 98 LEU A O 1
ATOM 814 N N . ARG A 1 99 ? 9.938 22.547 7.207 1 90.88 99 ARG A N 1
ATOM 815 C CA . ARG A 1 99 ? 11.32 22.188 6.953 1 90.88 99 ARG A CA 1
ATOM 816 C C . ARG A 1 99 ? 11.953 23.109 5.922 1 90.88 99 ARG A C 1
ATOM 818 O O . ARG A 1 99 ? 13.148 23.422 6.004 1 90.88 99 ARG A O 1
ATOM 825 N N . ARG A 1 100 ? 11.227 23.406 4.949 1 85.75 100 ARG A N 1
ATOM 826 C CA . ARG A 1 100 ? 11.742 24.297 3.908 1 85.75 100 ARG A CA 1
ATOM 827 C C . ARG A 1 100 ? 11.953 25.703 4.445 1 85.75 100 ARG A C 1
ATOM 829 O O . ARG A 1 100 ? 12.828 26.438 3.971 1 85.75 100 ARG A O 1
ATOM 836 N N . ALA A 1 101 ? 11.141 26.125 5.301 1 86.69 101 ALA A N 1
ATOM 837 C CA . ALA A 1 101 ? 11.258 27.453 5.898 1 86.69 101 ALA A CA 1
ATOM 838 C C . ALA A 1 101 ? 12.43 27.516 6.875 1 86.69 101 ALA A C 1
ATOM 840 O O . ALA A 1 101 ? 12.977 28.594 7.137 1 86.69 101 ALA A O 1
ATOM 841 N N . SER A 1 102 ? 12.734 26.391 7.484 1 75.62 102 SER A N 1
ATOM 842 C CA . SER A 1 102 ? 13.859 26.344 8.414 1 75.62 102 SER A CA 1
ATOM 843 C C . SER A 1 102 ? 14.867 25.266 8.023 1 75.62 102 SER A C 1
ATOM 845 O O . SER A 1 102 ? 14.938 24.219 8.672 1 75.62 102 SER A O 1
ATOM 847 N N . PRO A 1 103 ? 15.602 25.453 6.914 1 64 103 PRO A N 1
ATOM 848 C CA . PRO A 1 103 ? 16.531 24.391 6.52 1 64 103 PRO A CA 1
ATOM 849 C C . PRO A 1 103 ? 17.578 24.094 7.59 1 64 103 PRO A C 1
ATOM 851 O O . PRO A 1 103 ? 18 25 8.312 1 64 103 PRO A O 1
ATOM 854 N N . LYS A 1 104 ? 17.406 22.938 8.281 1 56 104 LYS A N 1
ATOM 855 C CA . LYS A 1 104 ? 18.469 22.672 9.234 1 56 104 LYS A CA 1
ATOM 856 C C . LYS A 1 104 ? 19.828 23.109 8.672 1 56 104 LYS A C 1
ATOM 858 O O . LYS A 1 104 ? 20.172 22.75 7.551 1 56 104 LYS A O 1
ATOM 863 N N . PRO A 1 105 ? 20.672 23.875 9.516 1 50.5 105 PRO A N 1
ATOM 864 C CA . PRO A 1 105 ? 22.016 24.312 9.133 1 50.5 105 PRO A CA 1
ATOM 865 C C . PRO A 1 105 ? 22.938 23.156 8.766 1 50.5 105 PRO A C 1
ATOM 867 O O . PRO A 1 105 ? 22.75 22.031 9.242 1 50.5 105 PRO A O 1
ATOM 870 N N . MET B 1 1 ? 9.656 -8.703 -6.648 1 92.62 1 MET B N 1
ATOM 871 C CA . MET B 1 1 ? 9.078 -10.016 -6.371 1 92.62 1 MET B CA 1
ATOM 872 C C . MET B 1 1 ? 9.398 -10.461 -4.945 1 92.62 1 MET B C 1
ATOM 874 O O . MET B 1 1 ? 8.578 -11.102 -4.293 1 92.62 1 MET B O 1
ATOM 878 N N . ASP B 1 2 ? 10.562 -9.969 -4.434 1 90.19 2 ASP B N 1
ATOM 879 C CA . ASP B 1 2 ? 11.008 -10.391 -3.111 1 90.19 2 ASP B CA 1
ATOM 880 C C . ASP B 1 2 ? 10.023 -9.961 -2.029 1 90.19 2 ASP B C 1
ATOM 882 O O . ASP B 1 2 ? 9.773 -10.703 -1.075 1 90.19 2 ASP B O 1
ATOM 886 N N . ALA B 1 3 ? 9.477 -8.812 -2.219 1 93.19 3 ALA B N 1
ATOM 887 C CA . ALA B 1 3 ? 8.516 -8.32 -1.237 1 93.19 3 ALA B CA 1
ATOM 888 C C . ALA B 1 3 ? 7.27 -9.195 -1.199 1 93.19 3 ALA B C 1
ATOM 890 O O . ALA B 1 3 ? 6.727 -9.469 -0.125 1 93.19 3 ALA B O 1
ATOM 891 N N . LEU B 1 4 ? 6.82 -9.617 -2.301 1 96.56 4 LEU B N 1
ATOM 892 C CA . LEU B 1 4 ? 5.645 -10.484 -2.377 1 96.56 4 LEU B CA 1
ATOM 893 C C . LEU B 1 4 ? 5.941 -11.852 -1.779 1 96.56 4 LEU B C 1
ATOM 895 O O . LEU B 1 4 ? 5.102 -12.43 -1.083 1 96.56 4 LEU B O 1
ATOM 899 N N . LEU B 1 5 ? 7.078 -12.344 -2.072 1 96.31 5 LEU B N 1
ATOM 900 C CA . LEU B 1 5 ? 7.473 -13.625 -1.501 1 96.31 5 LEU B CA 1
ATOM 901 C C . LEU B 1 5 ? 7.598 -13.531 0.015 1 96.31 5 LEU B C 1
ATOM 903 O O . LEU B 1 5 ? 7.262 -14.477 0.731 1 96.31 5 LEU B O 1
ATOM 907 N N . TYR B 1 6 ? 8.141 -12.453 0.446 1 95.38 6 TYR B N 1
ATOM 908 C CA . TYR B 1 6 ? 8.203 -12.211 1.883 1 95.38 6 TYR B CA 1
ATOM 909 C C . TYR B 1 6 ? 6.805 -12.195 2.494 1 95.38 6 TYR B C 1
ATOM 911 O O . TYR B 1 6 ? 6.57 -12.805 3.541 1 95.38 6 TYR B O 1
ATOM 919 N N . ALA B 1 7 ? 5.859 -11.531 1.886 1 96.56 7 ALA B N 1
ATOM 920 C CA . ALA B 1 7 ? 4.477 -11.5 2.361 1 96.56 7 ALA B CA 1
ATOM 921 C C . ALA B 1 7 ? 3.895 -12.914 2.436 1 96.56 7 ALA B C 1
ATOM 923 O O . ALA B 1 7 ? 3.254 -13.273 3.426 1 96.56 7 ALA B O 1
ATOM 924 N N . ARG B 1 8 ? 4.129 -13.633 1.398 1 97.75 8 ARG B N 1
ATOM 925 C CA . ARG B 1 8 ? 3.676 -15.023 1.372 1 97.75 8 ARG B CA 1
ATOM 926 C C . ARG B 1 8 ? 4.219 -15.797 2.57 1 97.75 8 ARG B C 1
ATOM 928 O O . ARG B 1 8 ? 3.473 -16.516 3.238 1 97.75 8 ARG B O 1
ATOM 935 N N . GLN B 1 9 ? 5.465 -15.664 2.811 1 97 9 GLN B N 1
ATOM 936 C CA . GLN B 1 9 ? 6.121 -16.375 3.904 1 97 9 GLN B CA 1
ATOM 937 C C . GLN B 1 9 ? 5.52 -15.984 5.25 1 97 9 GLN B C 1
ATOM 939 O O . GLN B 1 9 ? 5.336 -16.828 6.125 1 97 9 GLN B O 1
ATOM 944 N N . GLN B 1 10 ? 5.195 -14.727 5.414 1 96.31 10 GLN B N 1
ATOM 945 C CA . GLN B 1 10 ? 4.598 -14.281 6.668 1 96.31 10 GLN B CA 1
ATOM 946 C C . GLN B 1 10 ? 3.248 -14.953 6.906 1 96.31 10 GLN B C 1
ATOM 948 O O . GLN B 1 10 ? 2.939 -15.352 8.031 1 96.31 10 GLN B O 1
ATOM 953 N N . ILE B 1 11 ? 2.486 -15.062 5.863 1 95.94 11 ILE B N 1
ATOM 954 C CA . ILE B 1 11 ? 1.176 -15.688 5.984 1 95.94 11 ILE B CA 1
ATOM 955 C C . ILE B 1 11 ? 1.34 -17.172 6.297 1 95.94 11 ILE B C 1
ATOM 957 O O . ILE B 1 11 ? 0.645 -17.719 7.164 1 95.94 11 ILE B O 1
ATOM 961 N N . LEU B 1 12 ? 2.223 -17.781 5.641 1 96.69 12 LEU B N 1
ATOM 962 C CA . LEU B 1 12 ? 2.477 -19.203 5.8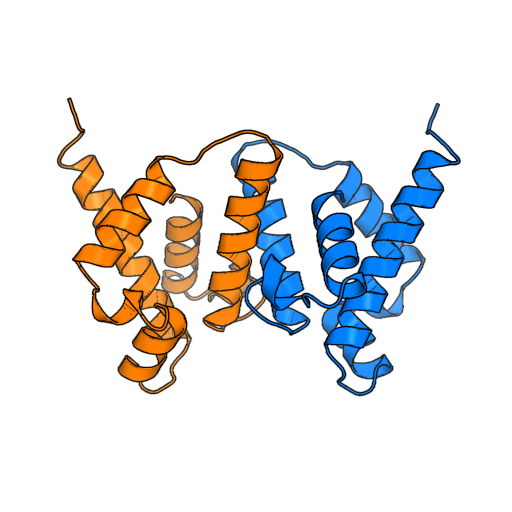63 1 96.69 12 LEU B CA 1
ATOM 963 C C . LEU B 1 12 ? 2.945 -19.453 7.297 1 96.69 12 LEU B C 1
ATOM 965 O O . LEU B 1 12 ? 2.666 -20.5 7.871 1 96.69 12 LEU B O 1
ATOM 969 N N . GLU B 1 13 ? 3.59 -18.516 7.871 1 96.31 13 GLU B N 1
ATOM 970 C CA . GLU B 1 13 ? 4.078 -18.625 9.242 1 96.31 13 GLU B CA 1
ATOM 971 C C . GLU B 1 13 ? 3.025 -18.141 10.242 1 96.31 13 GLU B C 1
ATOM 973 O O . GLU B 1 13 ? 3.32 -17.969 11.422 1 96.31 13 GLU B O 1
ATOM 978 N N . LYS B 1 14 ? 1.843 -17.766 9.812 1 94.06 14 LYS B N 1
ATOM 979 C CA . LYS B 1 14 ? 0.667 -17.453 10.617 1 94.06 14 LYS B CA 1
ATOM 980 C C . LYS B 1 14 ? 0.776 -16.062 11.227 1 94.06 14 LYS B C 1
ATOM 982 O O . LYS B 1 14 ? 0.161 -15.773 12.25 1 94.06 14 LYS B O 1
ATOM 987 N N . ARG B 1 15 ? 1.588 -15.219 10.703 1 93.38 15 ARG B N 1
ATOM 988 C CA . ARG B 1 15 ? 1.662 -13.828 11.148 1 93.38 15 ARG B CA 1
ATOM 989 C C . ARG B 1 15 ? 0.6 -12.977 10.461 1 93.38 15 ARG B C 1
ATOM 991 O O . ARG B 1 15 ? 0.255 -11.898 10.945 1 93.38 15 ARG B O 1
ATOM 998 N N . GLY B 1 16 ? 0.129 -13.477 9.273 1 93 16 GLY B N 1
ATOM 999 C CA . GLY B 1 16 ? -0.95 -12.805 8.57 1 93 16 GLY B CA 1
ATOM 1000 C C . GLY B 1 16 ? -0.462 -11.727 7.621 1 93 16 GLY B C 1
ATOM 1001 O O . GLY B 1 16 ? 0.72 -11.375 7.629 1 93 16 GLY B O 1
ATOM 1002 N N . LEU B 1 17 ? -1.382 -11.203 6.789 1 95.62 17 LEU B N 1
ATOM 1003 C CA . LEU B 1 17 ? -1.065 -10.172 5.805 1 95.62 17 LEU B CA 1
ATOM 1004 C C . LEU B 1 17 ? -0.862 -8.82 6.484 1 95.62 17 LEU B C 1
ATOM 1006 O O . LEU B 1 17 ? -0.054 -8.008 6.027 1 95.62 17 LEU B O 1
ATOM 1010 N N . TRP B 1 18 ? -1.563 -8.656 7.586 1 94.75 18 TRP B N 1
ATOM 1011 C CA . TRP B 1 18 ? -1.518 -7.395 8.312 1 94.75 18 TRP B CA 1
ATOM 1012 C C . TRP B 1 18 ? -0.088 -7.051 8.719 1 94.75 18 TRP B C 1
ATOM 1014 O O . TRP B 1 18 ? 0.269 -5.875 8.828 1 94.75 18 TRP B O 1
ATOM 1024 N N . PHE B 1 19 ? 0.716 -7.988 8.945 1 94.5 19 PHE B N 1
ATOM 1025 C CA . PHE B 1 19 ? 2.104 -7.785 9.352 1 94.5 19 PHE B CA 1
ATOM 1026 C C . PHE B 1 19 ? 2.877 -7.043 8.266 1 94.5 19 PHE B C 1
ATOM 1028 O O . PHE B 1 19 ? 3.777 -6.258 8.57 1 94.5 19 PHE B O 1
ATOM 1035 N N . VAL B 1 20 ? 2.5 -7.18 7.066 1 94.81 20 VAL B N 1
ATOM 1036 C CA . VAL B 1 20 ? 3.232 -6.629 5.93 1 94.81 20 VAL B CA 1
ATOM 1037 C C . VAL B 1 20 ? 2.533 -5.371 5.426 1 94.81 20 VAL B C 1
ATOM 1039 O O . VAL B 1 20 ? 3.188 -4.371 5.113 1 94.81 20 VAL B O 1
ATOM 1042 N N . THR B 1 21 ? 1.202 -5.414 5.43 1 96.94 21 THR B N 1
ATOM 1043 C CA . THR B 1 21 ? 0.483 -4.375 4.703 1 96.94 21 THR B CA 1
ATOM 1044 C C . THR B 1 21 ? -0.328 -3.504 5.66 1 96.94 21 THR B C 1
ATOM 1046 O O . THR B 1 21 ? -0.947 -2.523 5.242 1 96.94 21 THR B O 1
ATOM 1049 N N . GLY B 1 22 ? -0.423 -3.898 6.887 1 94.94 22 GLY B N 1
ATOM 1050 C CA . GLY B 1 22 ? -1.195 -3.152 7.867 1 94.94 22 GLY B CA 1
ATOM 1051 C C . GLY B 1 22 ? -2.617 -3.658 8.016 1 94.94 22 GLY B C 1
ATOM 1052 O O . GLY B 1 22 ? -3.285 -3.363 9.008 1 94.94 22 GLY B O 1
ATOM 1053 N N . PHE B 1 23 ? -3.1 -4.43 7.043 1 96.25 23 PHE B N 1
ATOM 1054 C CA . PHE B 1 23 ? -4.461 -4.953 7.07 1 96.25 23 PHE B CA 1
ATOM 1055 C C . PHE B 1 23 ? -4.531 -6.312 6.387 1 96.25 23 PHE B C 1
ATOM 1057 O O . PHE B 1 23 ? -3.611 -6.699 5.66 1 96.25 23 PHE B O 1
ATOM 1064 N N . ASP B 1 24 ? -5.66 -7.016 6.594 1 96.25 24 ASP B N 1
ATOM 1065 C CA . ASP B 1 24 ? -5.805 -8.375 6.082 1 96.25 24 ASP B CA 1
ATOM 1066 C C . ASP B 1 24 ? -6.809 -8.43 4.938 1 96.25 24 ASP B C 1
ATOM 1068 O O . ASP B 1 24 ? -7.695 -9.281 4.922 1 96.25 24 ASP B O 1
ATOM 1072 N N . THR B 1 25 ? -6.703 -7.508 4.043 1 97.38 25 THR B N 1
ATOM 1073 C CA . THR B 1 25 ? -7.629 -7.473 2.914 1 97.38 25 THR B CA 1
ATOM 1074 C C . THR B 1 25 ? -6.867 -7.48 1.592 1 97.38 25 THR B C 1
ATOM 1076 O O . THR B 1 25 ? -5.688 -7.121 1.546 1 97.38 25 THR B O 1
ATOM 1079 N N . VAL B 1 26 ? -7.551 -7.879 0.56 1 97.62 26 VAL B N 1
ATOM 1080 C CA . VAL B 1 26 ? -6.953 -7.859 -0.771 1 97.62 26 VAL B CA 1
ATOM 1081 C C . VAL B 1 26 ? -6.582 -6.43 -1.153 1 97.62 26 VAL B C 1
ATOM 1083 O O . VAL B 1 26 ? -5.566 -6.199 -1.814 1 97.62 26 VAL B O 1
ATOM 1086 N N . GLU B 1 27 ? -7.379 -5.488 -0.718 1 97.06 27 GLU B N 1
ATOM 1087 C CA . GLU B 1 27 ? -7.145 -4.082 -1.033 1 97.06 27 GLU B CA 1
ATOM 1088 C C . GLU B 1 27 ? -5.824 -3.598 -0.449 1 97.06 27 GLU B C 1
ATOM 1090 O O . GLU B 1 27 ? -5.125 -2.787 -1.063 1 97.06 27 GLU B O 1
ATOM 1095 N N . SER B 1 28 ? -5.504 -4.125 0.721 1 97.75 28 SER B N 1
ATOM 1096 C CA . SER B 1 28 ? -4.262 -3.688 1.347 1 97.75 28 SER B CA 1
ATOM 1097 C C . SER B 1 28 ? -3.047 -4.184 0.569 1 97.75 28 SER B C 1
ATOM 1099 O O . SER B 1 28 ? -2.035 -3.486 0.477 1 97.75 28 SER B O 1
ATOM 1101 N N . LEU B 1 29 ? -3.117 -5.328 0.044 1 98.25 29 LEU B N 1
ATOM 1102 C CA . LEU B 1 29 ? -1.994 -5.812 -0.751 1 98.25 29 LEU B CA 1
ATOM 1103 C C . LEU B 1 29 ? -1.867 -5.023 -2.051 1 98.25 29 LEU B C 1
ATOM 1105 O O . LEU B 1 29 ? -0.756 -4.719 -2.49 1 98.25 29 LEU B O 1
ATOM 1109 N N . VAL B 1 30 ? -3.01 -4.727 -2.684 1 97.56 30 VAL B N 1
ATOM 1110 C CA . VAL B 1 30 ? -2.98 -3.912 -3.893 1 97.56 30 VAL B CA 1
ATOM 1111 C C . VAL B 1 30 ? -2.303 -2.574 -3.6 1 97.56 30 VAL B C 1
ATOM 1113 O O . VAL B 1 30 ? -1.381 -2.17 -4.309 1 97.56 30 VAL B O 1
ATOM 1116 N N . ALA B 1 31 ? -2.758 -1.922 -2.578 1 97.94 31 ALA B N 1
ATOM 1117 C CA . ALA B 1 31 ? -2.215 -0.615 -2.219 1 97.94 31 ALA B CA 1
ATOM 1118 C C . ALA B 1 31 ? -0.729 -0.712 -1.88 1 97.94 31 ALA B C 1
ATOM 1120 O O . ALA B 1 31 ? 0.06 0.153 -2.266 1 97.94 31 ALA B O 1
ATOM 1121 N N . PHE B 1 32 ? -0.337 -1.739 -1.156 1 97.94 32 PHE B N 1
ATOM 1122 C CA . PHE B 1 32 ? 1.059 -1.986 -0.813 1 97.94 32 PHE B CA 1
ATOM 1123 C C . PHE B 1 32 ? 1.912 -2.105 -2.068 1 97.94 32 PHE B C 1
ATOM 1125 O O . PHE B 1 32 ? 2.98 -1.495 -2.16 1 97.94 32 PHE B O 1
ATOM 1132 N N . THR B 1 33 ? 1.468 -2.875 -2.99 1 97.25 33 THR B N 1
ATOM 1133 C CA . THR B 1 33 ? 2.215 -3.086 -4.227 1 97.25 33 THR B CA 1
ATOM 1134 C C . THR B 1 33 ? 2.309 -1.791 -5.027 1 97.25 33 THR B C 1
ATOM 1136 O O . THR B 1 33 ? 3.33 -1.521 -5.664 1 97.25 33 THR B O 1
ATOM 1139 N N . MET B 1 34 ? 1.253 -1.025 -5.043 1 95.69 34 MET B N 1
ATOM 1140 C CA . MET B 1 34 ? 1.282 0.272 -5.711 1 95.69 34 MET B CA 1
ATOM 1141 C C . MET B 1 34 ? 2.301 1.199 -5.055 1 95.69 34 MET B C 1
ATOM 1143 O O . MET B 1 34 ? 3.029 1.914 -5.746 1 95.69 34 MET B O 1
ATOM 1147 N N . GLY B 1 35 ? 2.297 1.182 -3.721 1 96.38 35 GLY B N 1
ATOM 1148 C CA . GLY B 1 35 ? 3.309 1.958 -3.02 1 96.38 35 GLY B CA 1
ATOM 1149 C C . GLY B 1 35 ? 4.727 1.55 -3.373 1 96.38 35 GLY B C 1
ATOM 1150 O O . GLY B 1 35 ? 5.574 2.402 -3.645 1 96.38 35 GLY B O 1
ATOM 1151 N N . TRP B 1 36 ? 4.957 0.256 -3.369 1 94.94 36 TRP B N 1
ATOM 1152 C CA . TRP B 1 36 ? 6.262 -0.298 -3.717 1 94.94 36 TRP B CA 1
ATOM 1153 C C . TRP B 1 36 ? 6.672 0.122 -5.125 1 94.94 36 TRP B C 1
ATOM 1155 O O . TRP B 1 36 ? 7.785 0.615 -5.332 1 94.94 36 TRP B O 1
ATOM 1165 N N . ALA B 1 37 ? 5.801 -0.04 -6.074 1 92.75 37 ALA B N 1
ATOM 1166 C CA . ALA B 1 37 ? 6.07 0.281 -7.473 1 92.75 37 ALA B CA 1
ATOM 1167 C C . ALA B 1 37 ? 6.289 1.78 -7.66 1 92.75 37 ALA B C 1
ATOM 1169 O O . ALA B 1 37 ? 7.16 2.197 -8.43 1 92.75 37 ALA B O 1
ATOM 1170 N N . SER B 1 38 ? 5.52 2.559 -7.031 1 93.06 38 SER B N 1
ATOM 1171 C CA . SER B 1 38 ? 5.641 4.008 -7.129 1 93.06 38 SER B CA 1
ATOM 1172 C C . SER B 1 38 ? 6.992 4.488 -6.617 1 93.06 38 SER B C 1
ATOM 1174 O O . SER B 1 38 ? 7.586 5.406 -7.188 1 93.06 38 SER B O 1
ATOM 1176 N N . ASN B 1 39 ? 7.387 3.926 -5.523 1 93.31 39 ASN B N 1
ATOM 1177 C CA . ASN B 1 39 ? 8.711 4.25 -5.012 1 93.31 39 ASN B CA 1
ATOM 1178 C C . ASN B 1 39 ? 9.797 4.016 -6.062 1 93.31 39 ASN B C 1
ATOM 1180 O O . ASN B 1 39 ? 10.641 4.883 -6.289 1 93.31 39 ASN B O 1
ATOM 1184 N N . THR B 1 40 ? 9.75 2.889 -6.672 1 91.56 40 THR B N 1
ATOM 1185 C CA . THR B 1 40 ? 10.695 2.523 -7.719 1 91.56 40 THR B CA 1
ATOM 1186 C C . THR B 1 40 ? 10.656 3.531 -8.867 1 91.56 40 THR B C 1
ATOM 1188 O O . THR B 1 40 ? 11.695 4.008 -9.32 1 91.56 40 THR B O 1
ATOM 1191 N N . GLN B 1 41 ? 9.477 3.898 -9.266 1 88.25 41 GLN B N 1
ATOM 1192 C CA . GLN B 1 41 ? 9.297 4.816 -10.383 1 88.25 41 GLN B CA 1
ATOM 1193 C C . GLN B 1 41 ? 9.773 6.223 -10.031 1 88.25 41 GLN B C 1
ATOM 1195 O O . GLN B 1 41 ? 10.422 6.887 -10.836 1 88.25 41 GLN B O 1
ATOM 1200 N N . PHE B 1 42 ? 9.422 6.664 -8.883 1 86.44 42 PHE B N 1
ATOM 1201 C CA . PHE B 1 42 ? 9.797 7.996 -8.422 1 86.44 42 PHE B CA 1
ATOM 1202 C C . PHE B 1 42 ? 11.32 8.133 -8.359 1 86.44 42 PHE B C 1
ATOM 1204 O O . PHE B 1 42 ? 11.859 9.227 -8.539 1 86.44 42 PHE B O 1
ATOM 1211 N N . ASN B 1 43 ? 11.969 7.105 -8.086 1 87.56 43 ASN B N 1
ATOM 1212 C CA . ASN B 1 43 ? 13.422 7.125 -7.992 1 87.56 43 ASN B CA 1
ATOM 1213 C C . ASN B 1 43 ? 14.078 6.832 -9.336 1 87.56 43 ASN B C 1
ATOM 1215 O O . ASN B 1 43 ? 15.289 6.59 -9.406 1 87.56 43 ASN B O 1
ATOM 1219 N N . GLY B 1 44 ? 13.289 6.809 -10.383 1 85.62 44 GLY B N 1
ATOM 1220 C CA . GLY B 1 44 ? 13.797 6.715 -11.742 1 85.62 44 GLY B CA 1
ATOM 1221 C C . GLY B 1 44 ? 14.211 5.305 -12.125 1 85.62 44 GLY B C 1
ATOM 1222 O O . GLY B 1 44 ? 14.992 5.117 -13.062 1 85.62 44 GLY B O 1
ATOM 1223 N N . GLU B 1 45 ? 13.75 4.355 -11.352 1 88.44 45 GLU B N 1
ATOM 1224 C CA . GLU B 1 45 ? 14.094 2.967 -11.625 1 88.44 45 GLU B CA 1
ATOM 1225 C C . GLU B 1 45 ? 12.922 2.217 -12.258 1 88.44 45 GLU B C 1
ATOM 1227 O O . GLU B 1 45 ? 11.828 2.768 -12.391 1 88.44 45 GLU B O 1
ATOM 1232 N N . SER B 1 46 ? 13.289 1.174 -12.812 1 87.62 46 SER B N 1
ATOM 1233 C CA . SER B 1 46 ? 12.297 0.244 -13.336 1 87.62 46 SER B CA 1
ATOM 1234 C C . SER B 1 46 ? 12.469 -1.146 -12.734 1 87.62 46 SER B C 1
ATOM 1236 O O . SER B 1 46 ? 13.586 -1.558 -12.414 1 87.62 46 SER B O 1
ATOM 1238 N N . ASP B 1 47 ? 11.375 -1.696 -12.562 1 88.5 47 ASP B N 1
ATOM 1239 C CA . ASP B 1 47 ? 11.398 -3.076 -12.086 1 88.5 47 ASP B CA 1
ATOM 1240 C C . ASP B 1 47 ? 10.977 -4.047 -13.188 1 88.5 47 ASP B C 1
ATOM 1242 O O . ASP B 1 47 ? 9.789 -4.371 -13.312 1 88.5 47 ASP B O 1
ATOM 1246 N N . ARG B 1 48 ? 11.906 -4.484 -13.859 1 90.31 48 ARG B N 1
ATOM 1247 C CA . ARG B 1 48 ? 11.648 -5.344 -15.016 1 90.31 48 ARG B CA 1
ATOM 1248 C C . ARG B 1 48 ? 11.031 -6.672 -14.578 1 90.31 48 ARG B C 1
ATOM 1250 O O . ARG B 1 48 ? 10.164 -7.215 -15.258 1 90.31 48 ARG B O 1
ATOM 1257 N N . GLU B 1 49 ? 11.539 -7.168 -13.492 1 92.38 49 GLU B N 1
ATOM 1258 C CA . GLU B 1 49 ? 10.992 -8.43 -13.016 1 92.38 49 GLU B CA 1
ATOM 1259 C C . GLU B 1 49 ? 9.508 -8.312 -12.703 1 92.38 49 GLU B C 1
ATOM 1261 O O . GLU B 1 49 ? 8.727 -9.211 -13.008 1 92.38 49 GLU B O 1
ATOM 1266 N N . TRP B 1 50 ? 9.156 -7.27 -12.094 1 93.5 50 TRP B N 1
ATOM 1267 C CA . TRP B 1 50 ? 7.75 -7.004 -11.797 1 93.5 50 TRP B CA 1
ATOM 1268 C C . TRP B 1 50 ? 6.93 -6.918 -13.078 1 93.5 50 TRP B C 1
ATOM 1270 O O . TRP B 1 50 ? 5.844 -7.496 -13.172 1 93.5 50 TRP B O 1
ATOM 128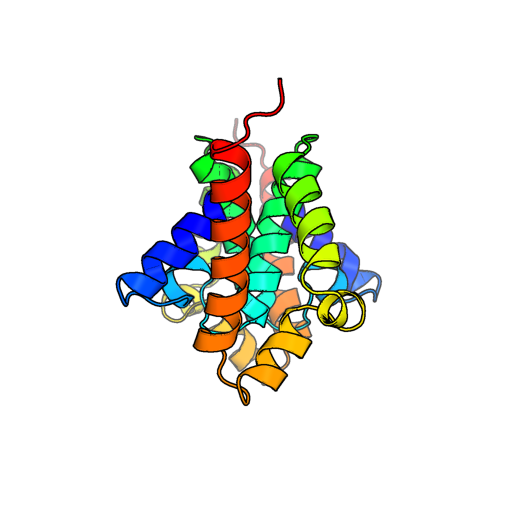0 N N . CYS B 1 51 ? 7.438 -6.203 -14.039 1 93.94 51 CYS B N 1
ATOM 1281 C CA . CYS B 1 51 ? 6.754 -6.074 -15.32 1 93.94 51 CYS B CA 1
ATOM 1282 C C . CYS B 1 51 ? 6.578 -7.434 -15.984 1 93.94 51 CYS B C 1
ATOM 1284 O O . CYS B 1 51 ? 5.5 -7.746 -16.5 1 93.94 51 CYS B O 1
ATOM 1286 N N . ASP B 1 52 ? 7.57 -8.242 -15.953 1 95.44 52 ASP B N 1
ATOM 1287 C CA . ASP B 1 52 ? 7.5 -9.586 -16.5 1 95.44 52 ASP B CA 1
ATOM 1288 C C . ASP B 1 52 ? 6.449 -10.422 -15.773 1 95.44 52 ASP B C 1
ATOM 1290 O O . ASP B 1 52 ? 5.727 -11.203 -16.406 1 95.44 52 ASP B O 1
ATOM 1294 N N . PHE B 1 53 ? 6.449 -10.266 -14.477 1 96.75 53 PHE B N 1
ATOM 1295 C CA . PHE B 1 53 ? 5.449 -10.992 -13.695 1 96.75 53 PHE B CA 1
ATOM 1296 C C . PHE B 1 53 ? 4.039 -10.602 -14.133 1 96.75 53 PHE B C 1
ATOM 1298 O O . PHE B 1 53 ? 3.186 -11.469 -14.328 1 96.75 53 PHE B O 1
ATOM 1305 N N . LEU B 1 54 ? 3.781 -9.328 -14.281 1 95 54 LEU B N 1
ATOM 1306 C CA . LEU B 1 54 ? 2.445 -8.875 -14.648 1 95 54 LEU B CA 1
ATOM 1307 C C . LEU B 1 54 ? 2.043 -9.414 -16.016 1 95 54 LEU B C 1
ATOM 1309 O O . LEU B 1 54 ? 0.898 -9.82 -16.219 1 95 54 LEU B O 1
ATOM 1313 N N . ASP B 1 55 ? 2.969 -9.398 -16.906 1 94.88 55 ASP B N 1
ATOM 1314 C CA . ASP B 1 55 ? 2.705 -9.961 -18.234 1 94.88 55 ASP B CA 1
ATOM 1315 C C . ASP B 1 55 ? 2.375 -11.445 -18.141 1 94.88 55 ASP B C 1
ATOM 1317 O O . ASP B 1 55 ? 1.393 -11.906 -18.734 1 94.88 55 ASP B O 1
ATOM 1321 N N . TRP B 1 56 ? 3.16 -12.094 -17.469 1 96.69 56 TRP B N 1
ATOM 1322 C CA . TRP B 1 56 ? 2.955 -13.523 -17.266 1 96.69 56 TRP B CA 1
ATOM 1323 C C . TRP B 1 56 ? 1.624 -13.789 -16.578 1 96.69 56 TRP B C 1
ATOM 1325 O O . TRP B 1 56 ? 0.883 -14.695 -16.969 1 96.69 56 TRP B O 1
ATOM 1335 N N . PHE B 1 57 ? 1.316 -13.07 -15.547 1 97.25 57 PHE B N 1
ATOM 1336 C CA . PHE B 1 57 ? 0.094 -13.203 -14.758 1 97.25 57 PHE B CA 1
ATOM 1337 C C . PHE B 1 57 ? -1.137 -13.023 -15.641 1 97.25 57 PHE B C 1
ATOM 1339 O O . PHE B 1 57 ? -2.123 -13.742 -15.492 1 97.25 57 PHE B O 1
ATOM 1346 N N . ASP B 1 58 ? -1.042 -12.109 -16.531 1 95.06 58 ASP B N 1
ATOM 1347 C CA . ASP B 1 58 ? -2.135 -11.852 -17.469 1 95.06 58 ASP B CA 1
ATOM 1348 C C . ASP B 1 58 ? -2.379 -13.055 -18.375 1 95.06 58 ASP B C 1
ATOM 1350 O O . ASP B 1 58 ? -3.516 -13.32 -18.781 1 95.06 58 ASP B O 1
ATOM 1354 N N . GLU B 1 59 ? -1.36 -13.742 -18.641 1 94.88 59 GLU B N 1
ATOM 1355 C CA . GLU B 1 59 ? -1.472 -14.922 -19.484 1 94.88 59 GLU B CA 1
ATOM 1356 C C . GLU B 1 59 ? -2.088 -16.094 -18.734 1 94.88 59 GLU B C 1
ATOM 1358 O O . GLU B 1 59 ? -2.926 -16.812 -19.281 1 94.88 59 GLU B O 1
ATOM 1363 N N . VAL B 1 60 ? -1.733 -16.234 -17.562 1 95.88 60 VAL B N 1
ATOM 1364 C CA . VAL B 1 60 ? -2.131 -17.438 -16.828 1 95.88 60 VAL B CA 1
ATOM 1365 C C . VAL B 1 60 ? -3.449 -17.188 -16.094 1 95.88 60 VAL B C 1
ATOM 1367 O O . VAL B 1 60 ? -4.137 -18.141 -15.703 1 95.88 60 VAL B O 1
ATOM 1370 N N . GLU B 1 61 ? -3.746 -16 -15.82 1 96.31 61 GLU B N 1
ATOM 1371 C CA . GLU B 1 61 ? -5.008 -15.609 -15.203 1 96.31 61 GLU B CA 1
ATOM 1372 C C . GLU B 1 61 ? -5.758 -14.602 -16.062 1 96.31 61 GLU B C 1
ATOM 1374 O O . GLU B 1 61 ? -5.949 -13.453 -15.664 1 96.31 61 GLU B O 1
ATOM 1379 N N . PRO B 1 62 ? -6.301 -14.953 -17.141 1 92.44 62 PRO B N 1
ATOM 1380 C CA . PRO B 1 62 ? -6.93 -14.016 -18.078 1 92.44 62 PRO B CA 1
ATOM 1381 C C . PRO B 1 62 ? -8.172 -13.336 -17.5 1 92.44 62 PRO B C 1
ATOM 1383 O O . PRO B 1 62 ? -8.461 -12.188 -17.844 1 92.44 62 PRO B O 1
ATOM 1386 N N . ALA B 1 63 ? -8.883 -14 -16.656 1 90.44 63 ALA B N 1
ATOM 1387 C CA . ALA B 1 63 ? -10.078 -13.414 -16.047 1 90.44 63 ALA B CA 1
ATOM 1388 C C . ALA B 1 63 ? -9.719 -12.211 -15.18 1 90.44 63 ALA B C 1
ATOM 1390 O O . ALA B 1 63 ? -10.516 -11.273 -15.055 1 90.44 63 ALA B O 1
ATOM 1391 N N . ALA B 1 64 ? -8.578 -12.211 -14.625 1 90.75 64 ALA B N 1
ATOM 1392 C CA . ALA B 1 64 ? -8.133 -11.156 -13.719 1 90.75 64 ALA B CA 1
ATOM 1393 C C . ALA B 1 64 ? -7.746 -9.898 -14.492 1 90.75 64 ALA B C 1
ATOM 1395 O O . ALA B 1 64 ? -7.668 -8.812 -13.914 1 90.75 64 ALA B O 1
ATOM 1396 N N . ARG B 1 65 ? -7.527 -10 -15.781 1 87.25 65 ARG B N 1
ATOM 1397 C CA . ARG B 1 65 ? -7.082 -8.891 -16.625 1 87.25 65 ARG B CA 1
ATOM 1398 C C . ARG B 1 65 ? -8.156 -7.809 -16.719 1 87.25 65 ARG B C 1
ATOM 1400 O O . ARG B 1 65 ? -7.844 -6.621 -16.797 1 87.25 65 ARG B O 1
ATOM 1407 N N . TYR B 1 66 ? -9.359 -8.18 -16.609 1 86.06 66 TYR B N 1
ATOM 1408 C CA . TYR B 1 66 ? -10.461 -7.254 -16.859 1 86.06 66 TYR B CA 1
ATOM 1409 C C . TYR B 1 66 ? -10.891 -6.543 -15.586 1 86.06 66 TYR B C 1
ATOM 1411 O O . TYR B 1 66 ? -11.031 -5.316 -15.57 1 86.06 66 TYR B O 1
ATOM 1419 N N . GLU B 1 67 ? -11.07 -7.262 -14.57 1 90.38 67 GLU B N 1
ATOM 1420 C CA . GLU B 1 67 ? -11.648 -6.648 -13.375 1 90.38 67 GLU B CA 1
ATOM 1421 C C . GLU B 1 67 ? -10.609 -6.527 -12.266 1 90.38 67 GLU B C 1
ATOM 1423 O O . GLU B 1 67 ? -10.852 -5.879 -11.242 1 90.38 67 GLU B O 1
ATOM 1428 N N . GLY B 1 68 ? -9.383 -7.055 -12.469 1 93.88 68 GLY B N 1
ATOM 1429 C CA . GLY B 1 68 ? -8.367 -7.07 -11.43 1 93.88 68 GLY B CA 1
ATOM 1430 C C . GLY B 1 68 ? -8.352 -8.359 -10.633 1 93.88 68 GLY B C 1
ATOM 1431 O O . GLY B 1 68 ? -9.398 -8.969 -10.398 1 93.88 68 GLY B O 1
ATOM 1432 N N . TRP B 1 69 ? -7.203 -8.719 -10.242 1 96.62 69 TRP B N 1
ATOM 1433 C CA . TRP B 1 69 ? -7.059 -9.992 -9.547 1 96.62 69 TRP B CA 1
ATOM 1434 C C . TRP B 1 69 ? -7.77 -9.969 -8.195 1 96.62 69 TRP B C 1
ATOM 1436 O O . TRP B 1 69 ? -8.297 -10.984 -7.742 1 96.62 69 TRP B O 1
ATOM 1446 N N . GLN B 1 70 ? -7.75 -8.805 -7.57 1 96.38 70 GLN B N 1
ATOM 1447 C CA . GLN B 1 70 ? -8.336 -8.68 -6.242 1 96.38 70 GLN B CA 1
ATOM 1448 C C . GLN B 1 70 ? -9.844 -8.961 -6.281 1 96.38 70 GLN B C 1
ATOM 1450 O O . GLN B 1 70 ? -10.383 -9.578 -5.367 1 96.38 70 GLN B O 1
ATOM 1455 N N . VAL B 1 71 ? -10.469 -8.555 -7.328 1 96.31 71 VAL B N 1
ATOM 1456 C CA . VAL B 1 71 ? -11.898 -8.789 -7.477 1 96.31 71 VAL B CA 1
ATOM 1457 C C . VAL B 1 71 ? -12.148 -10.242 -7.871 1 96.31 71 VAL B C 1
ATOM 1459 O O . VAL B 1 71 ? -12.945 -10.938 -7.234 1 96.31 71 VAL B O 1
ATOM 1462 N N . THR B 1 72 ? -11.477 -10.719 -8.875 1 97.44 72 THR B N 1
ATOM 1463 C CA . THR B 1 72 ? -11.656 -12.07 -9.406 1 97.44 72 THR B CA 1
ATOM 1464 C C . THR B 1 72 ? -11.336 -13.109 -8.344 1 97.44 72 THR B C 1
ATOM 1466 O O . THR B 1 72 ? -12.133 -14.016 -8.086 1 97.44 72 THR B O 1
ATOM 1469 N N . PHE B 1 73 ? -10.227 -12.945 -7.672 1 98 73 PHE B N 1
ATOM 1470 C CA . PHE B 1 73 ? -9.797 -13.953 -6.715 1 98 73 PHE B CA 1
ATOM 1471 C C . PHE B 1 73 ? -10.68 -13.93 -5.473 1 98 73 PHE B C 1
ATOM 1473 O O . PHE B 1 73 ? -10.953 -14.977 -4.879 1 98 73 PHE B O 1
ATOM 1480 N N . LEU B 1 74 ? -11.086 -12.758 -5.105 1 97.75 74 LEU B N 1
ATOM 1481 C CA . LEU B 1 74 ? -11.984 -12.672 -3.963 1 97.75 74 LEU B CA 1
ATOM 1482 C C . LEU B 1 74 ? -13.297 -13.398 -4.25 1 97.75 74 LEU B C 1
ATOM 1484 O O . LEU B 1 74 ? -13.805 -14.133 -3.4 1 97.75 74 LEU B O 1
ATOM 1488 N N . ARG B 1 75 ? -13.797 -13.203 -5.43 1 97.25 75 ARG B N 1
ATOM 1489 C CA . ARG B 1 75 ? -15.016 -13.898 -5.84 1 97.25 75 ARG B CA 1
ATOM 1490 C C . ARG B 1 75 ? -14.805 -15.406 -5.871 1 97.25 75 ARG B C 1
ATOM 1492 O O . ARG B 1 75 ? -15.617 -16.156 -5.324 1 97.25 75 ARG B O 1
ATOM 1499 N N . GLU B 1 76 ? -13.789 -15.883 -6.438 1 97.25 76 GLU B N 1
ATOM 1500 C CA . GLU B 1 76 ? -13.469 -17.297 -6.547 1 97.25 76 GLU B CA 1
ATOM 1501 C C . GLU B 1 76 ? -13.281 -17.938 -5.168 1 97.25 76 GLU B C 1
ATOM 1503 O O . GLU B 1 76 ? -13.555 -19.125 -4.98 1 97.25 76 GLU B O 1
ATOM 1508 N N . CYS B 1 77 ? -12.859 -17.109 -4.219 1 98.06 77 CYS B N 1
ATOM 1509 C CA . CYS B 1 77 ? -12.57 -17.609 -2.881 1 98.06 77 CYS B CA 1
ATOM 1510 C C . CYS B 1 77 ? -13.734 -17.344 -1.932 1 98.06 77 CYS B C 1
ATOM 1512 O O . CYS B 1 77 ? -13.57 -17.406 -0.712 1 98.06 77 CYS B O 1
ATOM 1514 N N . GLY B 1 78 ? -14.852 -16.984 -2.42 1 97.5 78 GLY B N 1
ATOM 1515 C CA . GLY B 1 78 ? -16.047 -16.812 -1.621 1 97.5 78 GLY B CA 1
ATOM 1516 C C . GLY B 1 78 ? -15.977 -15.648 -0.661 1 97.5 78 GLY B C 1
ATOM 1517 O O . GLY B 1 78 ? -16.516 -15.703 0.444 1 97.5 78 GLY B O 1
ATOM 1518 N N . GLY B 1 79 ? -15.195 -14.648 -1.031 1 97.69 79 GLY B N 1
ATOM 1519 C CA . GLY B 1 79 ? -15.086 -13.453 -0.202 1 97.69 79 GLY B CA 1
ATOM 1520 C C . GLY B 1 79 ? -14.031 -13.578 0.877 1 97.69 79 GLY B C 1
ATOM 1521 O O . GLY B 1 79 ? -13.883 -12.68 1.715 1 97.69 79 GLY B O 1
ATOM 1522 N N . ASP B 1 80 ? -13.242 -14.648 0.887 1 97.88 80 ASP B N 1
ATOM 1523 C CA . ASP B 1 80 ? -12.18 -14.859 1.862 1 97.88 80 ASP B CA 1
ATOM 1524 C C . ASP B 1 80 ? -10.906 -14.125 1.448 1 97.88 80 ASP B C 1
ATOM 1526 O O . ASP B 1 80 ? -10.219 -14.547 0.514 1 97.88 80 ASP B O 1
ATOM 1530 N N . HIS B 1 81 ? -10.562 -13.141 2.143 1 98.06 81 HIS B N 1
ATOM 1531 C CA . HIS B 1 81 ? -9.453 -12.266 1.791 1 98.06 81 HIS B CA 1
ATOM 1532 C C . HIS B 1 81 ? -8.117 -13.008 1.874 1 98.06 81 HIS B C 1
ATOM 1534 O O . HIS B 1 81 ? -7.273 -12.875 0.988 1 98.06 81 HIS B O 1
ATOM 1540 N N . GLU B 1 82 ? -7.93 -13.734 2.891 1 96.88 82 GLU B N 1
ATOM 1541 C CA . GLU B 1 82 ? -6.652 -14.422 3.064 1 96.88 82 GLU B CA 1
ATOM 1542 C C . GLU B 1 82 ? -6.414 -15.43 1.941 1 96.88 82 GLU B C 1
ATOM 1544 O O . GLU B 1 82 ? -5.316 -15.492 1.381 1 96.88 82 GLU B O 1
ATOM 1549 N N . ARG B 1 83 ? -7.449 -16.156 1.623 1 97.44 83 ARG B N 1
ATOM 1550 C CA . ARG B 1 83 ? -7.324 -17.141 0.552 1 97.44 83 ARG B CA 1
ATOM 1551 C C . ARG B 1 83 ? -7.07 -16.453 -0.789 1 97.44 83 ARG B C 1
ATOM 1553 O O . ARG B 1 83 ? -6.262 -16.938 -1.59 1 97.44 83 ARG B O 1
ATOM 1560 N N . ALA B 1 84 ? -7.742 -15.406 -1.028 1 98.38 84 ALA B N 1
ATOM 1561 C CA . ALA B 1 84 ? -7.562 -14.664 -2.273 1 98.38 84 ALA B CA 1
ATOM 1562 C C . ALA B 1 84 ? -6.145 -14.117 -2.385 1 98.38 84 ALA B C 1
ATOM 1564 O O . ALA B 1 84 ? -5.512 -14.219 -3.439 1 98.38 84 ALA B O 1
ATOM 1565 N N . VAL B 1 85 ? -5.656 -13.562 -1.305 1 98.44 85 VAL B N 1
ATOM 1566 C CA . VAL B 1 85 ? -4.305 -13.016 -1.27 1 98.44 85 VAL B CA 1
ATOM 1567 C C . VAL B 1 85 ? -3.285 -14.133 -1.494 1 98.44 85 VAL B C 1
ATOM 1569 O O . VAL B 1 85 ? -2.346 -13.977 -2.277 1 98.44 85 VAL B O 1
ATOM 1572 N N . MET B 1 86 ? -3.51 -15.227 -0.81 1 98.38 86 MET B N 1
ATOM 1573 C CA . MET B 1 86 ? -2.58 -16.344 -0.944 1 98.38 86 MET B CA 1
ATOM 1574 C C . MET B 1 86 ? -2.541 -16.859 -2.381 1 98.38 86 MET B C 1
ATOM 1576 O O . MET B 1 86 ? -1.479 -17.219 -2.887 1 98.38 86 MET B O 1
ATOM 1580 N N . LYS B 1 87 ? -3.664 -16.875 -2.986 1 98.38 87 LYS B N 1
ATOM 1581 C CA . LYS B 1 87 ? -3.709 -17.281 -4.387 1 98.38 87 LYS B CA 1
ATOM 1582 C C . LYS B 1 87 ? -2.816 -16.406 -5.25 1 98.38 87 LYS B C 1
ATOM 1584 O O . LYS B 1 87 ? -2.074 -16.906 -6.098 1 98.38 87 LYS B O 1
ATOM 1589 N N . PHE B 1 88 ? -2.873 -15.094 -5.109 1 98.56 88 PHE B N 1
ATOM 1590 C CA . PHE B 1 88 ? -2.037 -14.148 -5.844 1 98.56 88 PHE B CA 1
ATOM 1591 C C . PHE B 1 88 ? -0.564 -14.359 -5.512 1 98.56 88 PHE B C 1
ATOM 1593 O O . PHE B 1 88 ? 0.281 -14.391 -6.406 1 98.56 88 PHE B O 1
ATOM 1600 N N . LEU B 1 89 ? -0.269 -14.508 -4.23 1 98.44 89 LEU B N 1
ATOM 1601 C CA . LEU B 1 89 ? 1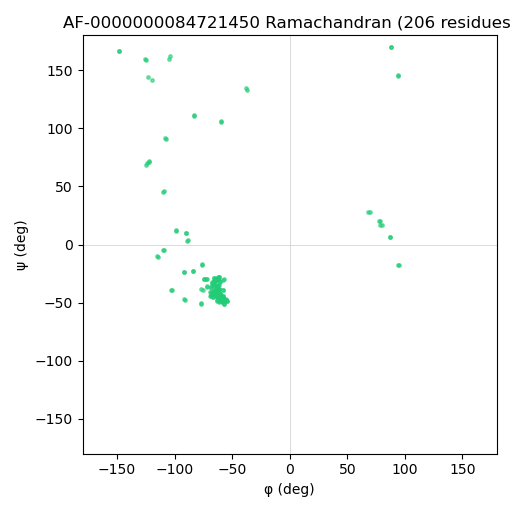.113 -14.68 -3.795 1 98.44 89 LEU B CA 1
ATOM 1602 C C . LEU B 1 89 ? 1.674 -16.016 -4.277 1 98.44 89 LEU B C 1
ATOM 1604 O O . LEU B 1 89 ? 2.867 -16.125 -4.57 1 98.44 89 LEU B O 1
ATOM 1608 N N . ASP B 1 90 ? 0.837 -17.031 -4.371 1 98.38 90 ASP B N 1
ATOM 1609 C CA . ASP B 1 90 ? 1.253 -18.312 -4.934 1 98.38 90 ASP B CA 1
ATOM 1610 C C . ASP B 1 90 ? 1.64 -18.172 -6.402 1 98.38 90 ASP B C 1
ATOM 1612 O O . ASP B 1 90 ? 2.574 -18.812 -6.871 1 98.38 90 ASP B O 1
ATOM 1616 N N . ARG B 1 91 ? 0.879 -17.344 -7.105 1 98.19 91 ARG B N 1
ATOM 1617 C CA . ARG B 1 91 ? 1.242 -17.078 -8.492 1 98.19 91 ARG B CA 1
ATOM 1618 C C . ARG B 1 91 ? 2.594 -16.391 -8.586 1 98.19 91 ARG B C 1
ATOM 1620 O O . ARG B 1 91 ? 3.395 -16.688 -9.477 1 98.19 91 ARG B O 1
ATOM 1627 N N . ALA B 1 92 ? 2.818 -15.484 -7.73 1 97.88 92 ALA B N 1
ATOM 1628 C CA . ALA B 1 92 ? 4.121 -14.828 -7.688 1 97.88 92 ALA B CA 1
ATOM 1629 C C . ALA B 1 92 ? 5.238 -15.836 -7.445 1 97.88 92 ALA B C 1
ATOM 1631 O O . ALA B 1 92 ? 6.273 -15.797 -8.117 1 97.88 92 ALA B O 1
ATOM 1632 N N . HIS B 1 93 ? 5.016 -16.656 -6.457 1 97.88 93 HIS B N 1
ATOM 1633 C CA . HIS B 1 93 ? 5.992 -17.703 -6.145 1 97.88 93 HIS B CA 1
ATOM 1634 C C . HIS B 1 93 ? 6.23 -18.609 -7.34 1 97.88 93 HIS B C 1
ATOM 1636 O O . HIS B 1 93 ? 7.371 -18.969 -7.633 1 97.88 93 HIS B O 1
ATOM 1642 N N . GLU B 1 94 ? 5.172 -19.016 -7.977 1 97.88 94 GLU B N 1
ATOM 1643 C CA . GLU B 1 94 ? 5.27 -19.859 -9.164 1 97.88 94 GLU B CA 1
ATOM 1644 C C . GLU B 1 94 ? 6.109 -19.188 -10.25 1 97.88 94 GLU B C 1
ATOM 1646 O O . GLU B 1 94 ? 6.98 -19.812 -10.852 1 97.88 94 GLU B O 1
ATOM 1651 N N . PHE B 1 95 ? 5.832 -17.922 -10.5 1 97.56 95 PHE B N 1
ATOM 1652 C CA . PHE B 1 95 ? 6.562 -17.172 -11.5 1 97.56 95 PHE B CA 1
ATOM 1653 C C . PHE B 1 95 ? 8.055 -17.172 -11.203 1 97.56 95 PHE B C 1
ATOM 1655 O O . PHE B 1 95 ? 8.875 -17.406 -12.094 1 97.56 95 PHE B O 1
ATOM 1662 N N . VAL B 1 96 ? 8.422 -16.906 -9.969 1 96.38 96 VAL B N 1
ATOM 1663 C CA . VAL B 1 96 ? 9.828 -16.844 -9.57 1 96.38 96 VAL B CA 1
ATOM 1664 C C . VAL B 1 96 ? 10.477 -18.219 -9.719 1 96.38 96 VAL B C 1
ATOM 1666 O O . VAL B 1 96 ? 11.617 -18.312 -10.164 1 96.38 96 VAL B O 1
ATOM 1669 N N . SER B 1 97 ? 9.75 -19.234 -9.336 1 95.44 97 SER B N 1
ATOM 1670 C CA . SER B 1 97 ? 10.266 -20.594 -9.453 1 95.44 97 SER B CA 1
ATOM 1671 C C . SER B 1 97 ? 10.516 -20.969 -10.906 1 95.44 97 SER B C 1
ATOM 1673 O O . SER B 1 97 ? 11.523 -21.609 -11.219 1 95.44 97 SER B O 1
ATOM 1675 N N . LEU B 1 98 ? 9.656 -20.562 -11.797 1 93.81 98 LEU B N 1
ATOM 1676 C CA . LEU B 1 98 ? 9.812 -20.828 -13.219 1 93.81 98 LEU B CA 1
ATOM 1677 C C . LEU B 1 98 ? 11.016 -20.094 -13.781 1 93.81 98 LEU B C 1
ATOM 1679 O O . LEU B 1 98 ? 11.75 -20.641 -14.609 1 93.81 98 LEU B O 1
ATOM 1683 N N . ARG B 1 99 ? 11.211 -18.859 -13.383 1 91 99 ARG B N 1
ATOM 1684 C CA . ARG B 1 99 ? 12.32 -18.047 -13.867 1 91 99 ARG B CA 1
ATOM 1685 C C . ARG B 1 99 ? 13.656 -18.625 -13.406 1 91 99 ARG B C 1
ATOM 1687 O O . ARG B 1 99 ? 14.656 -18.547 -14.125 1 91 99 ARG B O 1
ATOM 1694 N N . ARG B 1 100 ? 13.703 -19.031 -12.219 1 85.94 100 ARG B N 1
ATOM 1695 C CA . ARG B 1 100 ? 14.93 -19.609 -11.68 1 85.94 100 ARG B CA 1
ATOM 1696 C C . ARG B 1 100 ? 15.273 -20.922 -12.375 1 85.94 100 ARG B C 1
ATOM 1698 O O . ARG B 1 100 ? 16.453 -21.281 -12.492 1 85.94 100 ARG B O 1
ATOM 1705 N N . ALA B 1 101 ? 14.32 -21.656 -12.703 1 86.75 101 ALA B N 1
ATOM 1706 C CA . ALA B 1 101 ? 14.523 -22.938 -13.391 1 86.75 101 ALA B CA 1
ATOM 1707 C C . ALA B 1 101 ? 14.961 -22.703 -14.836 1 86.75 101 ALA B C 1
ATOM 1709 O O . ALA B 1 101 ? 15.602 -23.578 -15.438 1 86.75 101 ALA B O 1
ATOM 1710 N N . SER B 1 102 ? 14.539 -21.594 -15.414 1 75.75 102 SER B N 1
ATOM 1711 C CA . SER B 1 102 ? 14.93 -21.297 -16.781 1 75.75 102 SER B CA 1
ATOM 1712 C C . SER B 1 102 ? 15.602 -19.922 -16.875 1 75.75 102 SER B C 1
ATOM 1714 O O . SER B 1 102 ? 15.008 -18.969 -17.391 1 75.75 102 SER B O 1
ATOM 1716 N N . PRO B 1 103 ? 16.812 -19.781 -16.297 1 64.38 103 PRO B N 1
ATOM 1717 C CA . PRO B 1 103 ? 17.422 -18.438 -16.344 1 64.38 103 PRO B CA 1
ATOM 1718 C C . PRO B 1 103 ? 17.625 -17.938 -17.766 1 64.38 103 PRO B C 1
ATOM 1720 O O . PRO B 1 103 ? 17.906 -18.719 -18.672 1 64.38 103 PRO B O 1
ATOM 1723 N N . LYS B 1 104 ? 16.766 -16.984 -18.188 1 56.44 104 LYS B N 1
ATOM 1724 C CA . LYS B 1 104 ? 17.062 -16.5 -19.531 1 56.44 104 LYS B CA 1
ATOM 1725 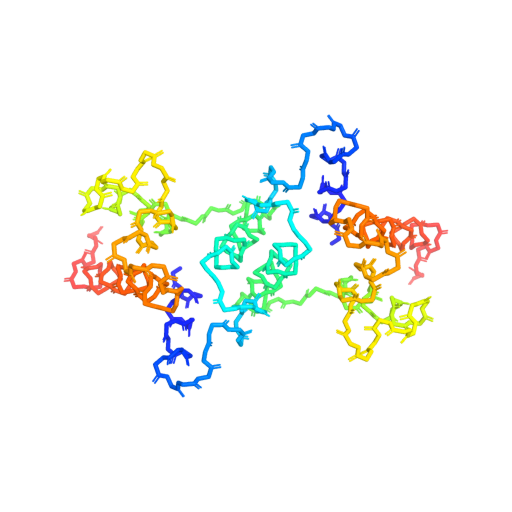C C . LYS B 1 104 ? 18.562 -16.406 -19.75 1 56.44 104 LYS B C 1
ATOM 1727 O O . LYS B 1 104 ? 19.297 -15.836 -18.938 1 56.44 104 LYS B O 1
ATOM 1732 N N . PRO B 1 105 ? 19.062 -16.906 -20.953 1 50.78 105 PRO B N 1
ATOM 1733 C CA . PRO B 1 105 ? 20.484 -16.859 -21.328 1 50.78 105 PRO B CA 1
ATOM 1734 C C . PRO B 1 105 ? 21.031 -15.43 -21.391 1 50.78 105 PRO B C 1
ATOM 1736 O O . PRO B 1 105 ? 20.266 -14.484 -21.609 1 50.78 105 PRO B O 1
#

Solvent-accessible surface area (backbone atoms only — not comparable to full-atom values): 11090 Å² total; per-residue (Å²): 102,66,66,51,49,49,44,44,50,35,38,75,70,70,62,36,48,33,73,64,22,74,36,70,40,44,61,15,51,53,1,12,49,41,18,29,51,47,46,40,47,74,72,74,47,80,58,62,68,51,54,51,48,53,56,50,45,42,68,77,38,54,74,25,66,78,70,31,52,62,52,46,35,20,58,78,44,75,68,34,33,63,61,22,43,47,53,54,37,49,50,52,50,49,52,53,53,52,44,68,74,49,63,80,130,102,66,67,51,50,49,45,44,50,34,38,75,69,69,63,36,48,34,75,64,22,74,36,68,40,42,61,14,51,54,2,14,51,40,18,30,52,46,46,40,48,75,70,73,46,79,59,63,67,51,52,50,47,53,56,51,46,41,67,77,39,55,75,26,66,77,72,33,52,62,53,48,34,20,58,77,44,74,68,34,34,64,59,23,43,47,53,55,36,48,49,52,50,49,52,52,53,52,43,68,75,51,62,79,130